Protein AF-A0AAQ3PR97-F1 (afdb_monomer)

Sequence (255 aa):
EHSSHSQGQEGAEEENSPEHPSSSPKDTSSRTDEVHSTETFDAASLLNFDPSTIDESLVTESPPTSPTTDVTLNLEEIAKRLEAPIEKLVVACDGIRTALELIADTLPSGLKQVLRPTTYLGFLRDDVLAATSRIASRNNHLALKEEITKECAAANQFKADLDNDSEEARLRTSRQALDAKRMKITEEIKRLEEELSRVGAAILANDAGVQMLPDNKQKLSTSLKTSIARIRELNTGPFVGSDEPDWQIIDSADE

Solvent-accessible surface area (backbone atoms only — not comparable to full-atom values): 15814 Å² total; per-residue (Å²): 135,82,88,82,87,87,85,87,80,90,86,88,80,84,88,85,85,83,86,86,81,90,78,84,79,89,76,90,78,94,71,80,88,68,79,78,68,82,74,75,82,60,68,72,78,74,53,93,64,66,80,86,68,66,72,87,84,78,81,88,71,79,85,85,74,77,80,53,72,66,53,54,53,43,51,53,51,43,52,61,51,66,72,43,59,67,77,56,31,28,71,49,22,65,63,47,33,54,47,48,62,77,40,48,90,80,50,56,72,69,59,49,61,72,52,48,64,58,63,53,34,55,80,47,30,68,61,48,54,52,48,53,50,53,50,55,52,50,54,53,50,50,54,49,51,51,50,51,52,52,51,52,52,51,51,52,50,54,48,54,59,68,71,52,54,63,65,58,53,52,51,51,52,52,48,52,54,50,52,53,51,50,52,54,52,53,53,51,49,53,54,49,53,53,49,50,52,54,52,53,53,51,49,55,54,48,52,53,52,58,67,48,42,63,61,52,50,51,53,51,51,51,53,49,52,52,51,52,51,51,53,49,52,65,70,68,48,84,82,85,68,75,61,62,67,58,50,51,52,53,59,64,70,76,112

Foldseek 3Di:
DDDDDDDDDDDDDDDDDDDDDDDDDDDDDDDDPPPPPPPPPPVVVVPPDDPVPPPPPPPDDDDDDPDDPLLVVLVVVLVVLVPDDLLSLLVCLVVNLVSCVVCVVVDDPVVCVVCVVSNVSVVCNVVVVVVVVVVVVVVVVVVVVVVVVVVVVVVVVVVVVVVPCVVVVVVVVVVVVVVVVVVVVVVVVVVVVVVVVVVVVVVVVVVVVVVCVVVVVVVVVVVVVVVVVVVVVVVPPDPPDDCVVVVVVVVVVVD

Secondary structure (DSSP, 8-state):
------------------------------------------GGGG----GGG-------S----PPPHHHHHHHHHHHHHHTS-HHHHHHSHHHHHHHHHHHGGGS-HHHHHHHGGGGGGGGGHHHHHHHHHHHHHHHHHHHHHHHHHHHHHHHHHHHHHHS-THHHHHHHHHHHHHHHHHHHHHHHHHHHHHHHHHHHHHHHHHHHHHHHHHHHHHHHHHHHHHHHHHHHHHHHS-----SHHHHHHHHTT--

Radius of gyration: 66.6 Å; Cα contacts (8 Å, |Δi|>4): 41; chains: 1; bounding box: 114×69×198 Å

Structure (mmCIF, N/CA/C/O backbone):
data_AF-A0AAQ3PR97-F1
#
_entry.id   AF-A0AAQ3PR97-F1
#
loop_
_atom_site.group_PDB
_atom_site.id
_atom_site.type_symbol
_atom_site.label_atom_id
_atom_site.label_alt_id
_atom_site.label_comp_id
_atom_site.label_asym_id
_atom_site.label_entity_id
_atom_site.label_seq_id
_atom_site.pdbx_PDB_ins_code
_atom_site.Cartn_x
_atom_site.Cartn_y
_atom_site.Cartn_z
_atom_site.occupancy
_atom_site.B_iso_or_equiv
_atom_site.auth_seq_id
_atom_site.auth_comp_id
_atom_site.auth_asym_id
_atom_site.auth_atom_id
_atom_site.pdbx_PDB_model_num
ATOM 1 N N . GLU A 1 1 ? 31.191 -32.226 -26.463 1.00 51.19 1 GLU A N 1
ATOM 2 C CA . GLU A 1 1 ? 30.583 -33.462 -25.938 1.00 51.19 1 GLU A CA 1
ATOM 3 C C . GLU A 1 1 ? 29.078 -33.275 -25.862 1.00 51.19 1 GLU A C 1
ATOM 5 O O . GLU A 1 1 ? 28.612 -32.204 -25.490 1.00 51.19 1 GLU A O 1
ATOM 10 N N . HIS A 1 2 ? 28.358 -34.267 -26.373 1.00 41.41 2 HIS A N 1
ATOM 11 C CA . HIS A 1 2 ? 26.915 -34.286 -26.588 1.00 41.41 2 HIS A CA 1
ATOM 12 C C . HIS A 1 2 ? 26.146 -34.419 -25.260 1.00 41.41 2 HIS A C 1
ATOM 14 O O . HIS A 1 2 ? 26.592 -35.107 -24.354 1.00 41.41 2 HIS A O 1
ATOM 20 N N . SER A 1 3 ? 25.047 -33.672 -25.112 1.00 49.91 3 SER A N 1
ATOM 21 C CA . SER A 1 3 ? 23.661 -34.180 -25.116 1.00 49.91 3 SER A CA 1
ATOM 22 C C . SER A 1 3 ? 23.292 -35.136 -23.977 1.00 49.91 3 SER A C 1
ATOM 24 O O . SER A 1 3 ? 23.781 -36.258 -23.936 1.00 49.91 3 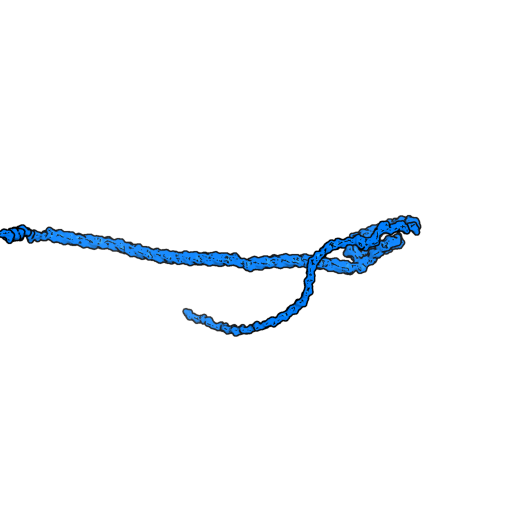SER A O 1
ATOM 26 N N . SER A 1 4 ? 22.318 -34.739 -23.152 1.00 58.12 4 SER A N 1
ATOM 27 C CA . SER A 1 4 ? 21.201 -35.590 -22.690 1.00 58.12 4 SER A CA 1
ATOM 28 C C . SER A 1 4 ? 20.133 -34.675 -22.076 1.00 58.12 4 SER A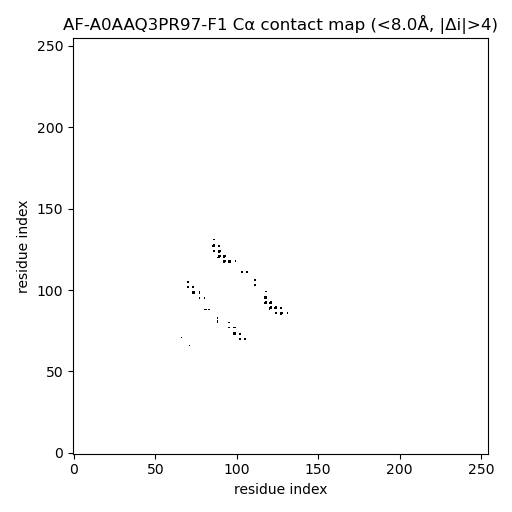 C 1
ATOM 30 O O . SER A 1 4 ? 20.407 -33.966 -21.117 1.00 58.12 4 SER A O 1
ATOM 32 N N . HIS A 1 5 ? 19.060 -34.374 -22.806 1.00 49.34 5 HIS A N 1
ATOM 33 C CA . HIS A 1 5 ? 17.798 -35.124 -22.909 1.00 49.34 5 HIS A CA 1
ATOM 34 C C . HIS A 1 5 ? 16.900 -35.001 -21.670 1.00 49.34 5 HIS A C 1
ATOM 36 O O . HIS A 1 5 ? 17.105 -35.634 -20.641 1.00 49.34 5 HIS A O 1
ATOM 42 N N . SER A 1 6 ? 15.890 -34.152 -21.856 1.00 53.16 6 SER A N 1
ATOM 43 C CA . SER A 1 6 ? 14.630 -34.067 -21.129 1.00 53.16 6 SER A CA 1
ATOM 44 C C . SER A 1 6 ? 13.677 -35.143 -21.656 1.00 53.16 6 SER A C 1
ATOM 46 O O . SER A 1 6 ? 13.632 -35.323 -22.873 1.00 53.16 6 SER A O 1
ATOM 48 N N . GLN A 1 7 ? 12.908 -35.808 -20.785 1.00 48.91 7 GLN A N 1
ATOM 49 C CA . GLN A 1 7 ? 11.601 -36.382 -21.134 1.00 48.91 7 GLN A CA 1
ATOM 50 C C . GLN A 1 7 ? 10.823 -36.908 -19.913 1.00 48.91 7 GLN A C 1
ATOM 52 O O . GLN A 1 7 ? 11.393 -37.575 -19.054 1.00 48.91 7 GLN A O 1
ATOM 57 N N . GLY A 1 8 ? 9.502 -36.679 -19.943 1.00 37.88 8 GLY A N 1
ATOM 58 C CA . GLY A 1 8 ? 8.460 -37.373 -19.167 1.00 37.88 8 GLY A CA 1
ATOM 59 C C . GLY A 1 8 ? 7.921 -36.554 -17.984 1.00 37.88 8 GLY A C 1
ATOM 60 O O . GLY A 1 8 ? 8.707 -36.104 -17.166 1.00 37.88 8 GLY A O 1
ATOM 61 N N . GLN A 1 9 ? 6.619 -36.325 -17.797 1.00 42.91 9 GLN A N 1
ATOM 62 C CA . GLN A 1 9 ? 5.447 -36.971 -18.392 1.00 42.91 9 GLN A CA 1
ATOM 63 C C . GLN A 1 9 ? 4.177 -36.133 -18.138 1.00 42.91 9 GLN A C 1
ATOM 65 O O . GLN A 1 9 ? 4.053 -35.491 -17.097 1.00 42.91 9 GLN A O 1
ATOM 70 N N . GLU A 1 10 ? 3.254 -36.183 -19.101 1.00 46.12 10 GLU A N 1
ATOM 71 C CA . GLU A 1 10 ? 1.839 -35.804 -19.002 1.00 46.12 10 GLU A CA 1
ATOM 72 C C . GLU A 1 10 ? 1.076 -36.639 -17.962 1.00 46.12 10 GLU A C 1
ATOM 74 O O . GLU A 1 10 ? 1.423 -37.793 -17.703 1.00 46.12 10 GLU A O 1
ATOM 79 N N . GLY A 1 11 ? -0.034 -36.086 -17.468 1.00 37.53 11 GLY A N 1
ATOM 80 C CA . GLY A 1 11 ? -1.084 -36.828 -16.773 1.00 37.53 11 GLY A CA 1
ATOM 81 C C . GLY A 1 11 ? -2.221 -35.899 -16.359 1.00 37.53 11 GLY A C 1
ATOM 82 O O . GLY A 1 11 ? -2.096 -35.180 -15.374 1.00 37.53 11 GLY A O 1
ATOM 83 N N . ALA A 1 12 ? -3.287 -35.888 -17.157 1.00 46.66 12 ALA A N 1
ATOM 84 C CA . ALA A 1 12 ? -4.536 -35.169 -16.941 1.00 46.66 12 ALA A CA 1
ATOM 85 C C . ALA A 1 12 ? -5.578 -36.082 -16.275 1.00 46.66 12 ALA A C 1
ATOM 87 O O . ALA A 1 12 ? -5.730 -37.207 -16.734 1.00 46.66 12 ALA A O 1
ATOM 88 N N . GLU A 1 13 ? -6.312 -35.565 -15.286 1.00 44.91 13 GLU A N 1
ATOM 89 C CA . GLU A 1 13 ? -7.622 -36.027 -14.771 1.00 44.91 13 GLU A CA 1
ATOM 90 C C . GLU A 1 13 ? -8.266 -34.745 -14.183 1.00 44.91 13 GLU A C 1
ATOM 92 O O . GLU A 1 13 ? -7.633 -34.071 -13.373 1.00 44.91 13 GLU A O 1
ATOM 97 N N . GLU A 1 14 ? -9.305 -34.110 -14.735 1.00 44.03 14 GLU A N 1
ATOM 98 C CA . GLU A 1 14 ? -10.705 -34.500 -15.000 1.00 44.03 14 GLU A CA 1
ATOM 99 C C . GLU A 1 14 ? -11.548 -34.747 -13.727 1.00 44.03 14 GLU A C 1
ATOM 101 O O . GLU A 1 14 ? -11.104 -35.414 -12.802 1.00 44.03 14 GLU A O 1
ATOM 106 N N . GLU A 1 15 ? -12.773 -34.190 -13.740 1.00 37.53 15 GLU A N 1
ATOM 107 C CA . GLU A 1 15 ? -13.860 -34.245 -12.735 1.00 37.53 15 GLU A CA 1
ATOM 108 C C . GLU A 1 15 ? -13.693 -33.353 -11.475 1.00 37.53 15 GLU A C 1
ATOM 110 O O . GLU A 1 15 ? -12.632 -33.255 -10.884 1.00 37.53 15 GLU A O 1
ATOM 115 N N . ASN A 1 16 ? -14.689 -32.631 -10.945 1.00 36.84 16 ASN A N 1
ATOM 116 C CA . ASN A 1 16 ? -16.139 -32.704 -11.096 1.00 36.84 16 ASN A CA 1
ATOM 117 C C . ASN A 1 16 ? -16.778 -31.384 -10.594 1.00 36.84 16 ASN A C 1
ATOM 119 O O . ASN A 1 16 ? -16.426 -30.887 -9.525 1.00 36.84 16 ASN A O 1
ATOM 123 N N . SER A 1 17 ? -17.749 -30.846 -11.331 1.00 45.03 17 SER A N 1
ATOM 124 C CA . SER A 1 17 ? -18.814 -29.969 -10.816 1.00 45.03 17 SER A CA 1
ATOM 125 C C . SER A 1 17 ? -20.105 -30.769 -10.936 1.00 45.03 17 SER A C 1
ATOM 127 O O . SER A 1 17 ? -20.340 -31.320 -12.011 1.00 45.03 17 SER A O 1
ATOM 129 N N . PRO A 1 18 ? -20.962 -30.801 -9.903 1.00 52.69 18 PRO A N 1
ATOM 130 C CA . PRO A 1 18 ? -22.317 -30.312 -10.168 1.00 52.69 18 PRO A CA 1
ATOM 131 C C . PRO A 1 18 ? -23.035 -29.634 -8.980 1.00 52.69 18 PRO A C 1
ATOM 133 O O . PRO A 1 18 ? -22.933 -30.042 -7.830 1.00 52.69 18 PRO A O 1
ATOM 136 N N . GLU A 1 19 ? -23.829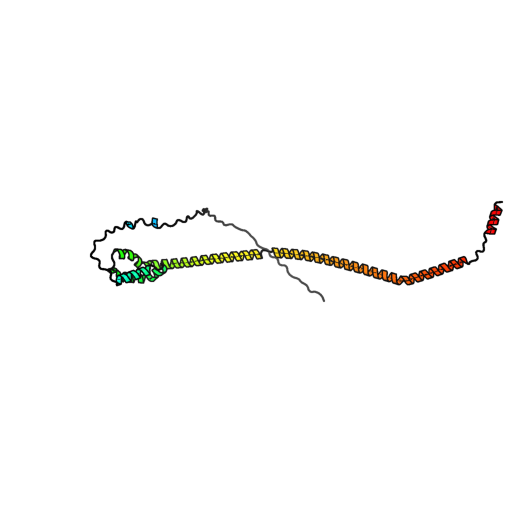 -28.630 -9.361 1.00 38.44 19 GLU A N 1
ATOM 137 C CA . GLU A 1 19 ? -25.220 -28.352 -8.955 1.00 38.44 19 GLU A CA 1
ATOM 138 C C . GLU A 1 19 ? -25.609 -27.972 -7.504 1.00 38.44 19 GLU A C 1
ATOM 140 O O . GLU A 1 19 ? -25.326 -28.627 -6.507 1.00 38.44 19 GLU A O 1
ATOM 145 N N . HIS A 1 20 ? -26.385 -26.880 -7.447 1.00 46.22 20 HIS A N 1
ATOM 146 C CA . HIS A 1 20 ? -27.109 -26.307 -6.306 1.00 46.22 20 HIS A CA 1
ATOM 147 C C . HIS A 1 20 ? -28.243 -27.218 -5.777 1.00 46.22 20 HIS A C 1
ATOM 149 O O . HIS A 1 20 ? -28.778 -28.034 -6.526 1.00 46.22 20 HIS A O 1
ATOM 155 N N . PRO A 1 21 ? -28.741 -26.981 -4.542 1.00 44.41 21 PRO A N 1
ATOM 156 C CA . PRO A 1 21 ? -29.976 -26.192 -4.463 1.00 44.41 21 PRO A CA 1
ATOM 157 C C . PRO A 1 21 ? -30.070 -25.209 -3.278 1.00 44.41 21 PRO A C 1
ATOM 159 O O . PRO A 1 21 ? -29.642 -25.458 -2.156 1.00 44.41 21 PRO A O 1
ATOM 162 N N . SER A 1 22 ? -30.714 -24.084 -3.591 1.00 43.09 22 SER A N 1
ATOM 163 C CA . SER A 1 22 ? -31.681 -23.324 -2.788 1.00 43.09 22 SER A CA 1
ATOM 164 C C . SER A 1 22 ? -32.068 -23.872 -1.402 1.00 43.09 22 SER A C 1
ATOM 166 O O . SER A 1 22 ? -32.630 -24.959 -1.294 1.00 43.09 22 SER A O 1
ATOM 168 N N . SER A 1 23 ? -31.959 -23.020 -0.377 1.00 37.53 23 SER A N 1
ATOM 169 C CA . SER A 1 23 ? -32.991 -22.915 0.663 1.00 37.53 23 SER A CA 1
ATOM 170 C C . SER A 1 23 ? -33.013 -21.503 1.250 1.00 37.53 23 SER A C 1
ATOM 172 O O . SER A 1 23 ? -32.145 -21.115 2.027 1.00 37.53 23 SER A O 1
ATOM 174 N N . SER A 1 24 ? -34.045 -20.736 0.895 1.00 45.97 24 SER A N 1
ATOM 175 C CA . SER A 1 24 ? -34.565 -19.661 1.748 1.00 45.97 24 SER A CA 1
ATOM 176 C C . SER A 1 24 ? -35.166 -20.252 3.034 1.00 45.97 24 SER A C 1
ATOM 178 O O . SER A 1 24 ? -35.534 -21.428 3.059 1.00 45.97 24 SER A O 1
ATOM 180 N N . PRO A 1 25 ? -35.278 -19.445 4.095 1.00 46.34 25 PRO A N 1
ATOM 181 C CA . PRO A 1 25 ? -36.592 -18.917 4.492 1.00 46.34 25 PRO A CA 1
ATOM 182 C C . PRO A 1 25 ? -36.509 -17.381 4.603 1.00 46.34 25 PRO A C 1
ATOM 184 O O . PRO A 1 25 ? -35.574 -16.845 5.184 1.00 46.34 25 PRO A O 1
ATOM 187 N N . LYS A 1 26 ? -37.333 -16.594 3.897 1.00 42.66 26 LYS A N 1
ATOM 188 C CA . LYS A 1 26 ? -38.648 -16.110 4.366 1.00 42.66 26 LYS A CA 1
ATOM 189 C C . LYS A 1 26 ? -38.796 -16.164 5.890 1.00 42.66 26 LYS A C 1
ATOM 191 O O . LYS A 1 26 ? -39.124 -17.209 6.424 1.00 42.66 26 LYS A O 1
ATOM 196 N N . ASP A 1 27 ? -38.617 -15.023 6.549 1.00 34.31 27 ASP A N 1
ATOM 197 C CA . ASP A 1 27 ? -39.797 -14.338 7.061 1.00 34.31 27 ASP A CA 1
ATOM 198 C C . ASP A 1 27 ? -39.594 -12.830 7.225 1.00 34.31 27 ASP A C 1
ATOM 200 O O . ASP A 1 27 ? -38.574 -12.311 7.669 1.00 34.31 27 ASP A O 1
ATOM 204 N N . THR A 1 28 ? -40.638 -12.159 6.763 1.00 40.91 28 THR A N 1
ATOM 205 C CA . THR A 1 28 ? -41.086 -10.803 7.037 1.00 40.91 28 THR A CA 1
ATOM 206 C C . THR A 1 28 ? -40.733 -10.278 8.425 1.00 40.91 28 THR A C 1
ATOM 208 O O . THR A 1 28 ? -41.126 -10.876 9.420 1.00 40.91 28 THR A O 1
ATOM 211 N N . SER A 1 29 ? -40.191 -9.064 8.492 1.00 37.38 29 SER A N 1
ATOM 212 C CA . SER A 1 29 ? -40.812 -8.027 9.322 1.00 37.38 29 SER A CA 1
ATOM 213 C C . SER A 1 29 ? -40.273 -6.654 8.943 1.00 37.38 29 SER A C 1
ATOM 215 O O . SER A 1 29 ? -39.151 -6.278 9.273 1.00 37.38 29 SER A O 1
ATOM 217 N N . SER A 1 30 ? -41.096 -5.900 8.223 1.00 43.00 30 SER A N 1
ATOM 218 C CA . SER A 1 30 ? -41.030 -4.448 8.217 1.00 43.00 30 SER A CA 1
ATOM 219 C C . SER A 1 30 ? -41.241 -3.971 9.651 1.00 43.00 30 SER A C 1
ATOM 221 O O . SER A 1 30 ? -42.316 -4.184 10.210 1.00 43.00 30 SER A O 1
ATOM 223 N N . ARG A 1 31 ? -40.262 -3.295 10.246 1.00 36.44 31 ARG A N 1
ATOM 224 C CA . ARG A 1 31 ? -40.562 -2.384 11.344 1.00 36.44 31 ARG A CA 1
ATOM 225 C C . ARG A 1 31 ? -39.671 -1.165 11.230 1.00 36.44 31 ARG A C 1
ATOM 227 O O . ARG A 1 31 ? -38.458 -1.237 11.349 1.00 36.44 31 ARG A O 1
ATOM 234 N N . THR A 1 32 ? -40.349 -0.083 10.888 1.00 36.69 32 THR A N 1
ATOM 235 C CA . THR A 1 32 ? -39.975 1.302 11.113 1.00 36.69 32 THR A CA 1
ATOM 236 C C . THR A 1 32 ? -39.158 1.452 12.391 1.00 36.69 32 THR A C 1
ATOM 238 O O . THR A 1 32 ? -39.637 1.082 13.465 1.00 36.69 32 THR A O 1
ATOM 241 N N . ASP A 1 33 ? -37.966 2.033 12.272 1.00 34.41 33 ASP A N 1
ATOM 242 C CA . ASP A 1 33 ? -37.297 2.704 13.382 1.00 34.41 33 ASP A CA 1
ATOM 243 C C . ASP A 1 33 ? -38.168 3.906 13.774 1.00 34.41 33 ASP A C 1
ATOM 245 O O . ASP A 1 33 ? -37.994 5.036 13.317 1.00 34.41 33 ASP A O 1
ATOM 249 N N . GLU A 1 34 ? -39.202 3.619 14.566 1.00 41.03 34 GLU A N 1
ATOM 250 C CA . GLU A 1 34 ? -39.870 4.609 15.386 1.00 41.03 34 GLU A CA 1
ATOM 251 C C . GLU A 1 34 ? -38.850 5.096 16.407 1.00 41.03 34 GLU A C 1
ATOM 253 O O . GLU A 1 34 ? -38.354 4.347 17.247 1.00 41.03 34 GLU A O 1
ATOM 258 N N . VAL A 1 35 ? -38.543 6.380 16.271 1.00 46.19 35 VAL A N 1
ATOM 259 C CA . VAL A 1 35 ? -38.070 7.295 17.301 1.00 46.19 35 VAL A CA 1
ATOM 260 C C . VAL A 1 35 ? -38.438 6.769 18.691 1.00 46.19 35 VAL A C 1
ATOM 262 O O . VAL A 1 35 ? -39.567 6.935 19.149 1.00 46.19 35 VAL A O 1
ATOM 265 N N . HIS A 1 36 ? -37.479 6.159 19.391 1.00 38.28 36 HIS A N 1
ATOM 266 C CA . HIS A 1 36 ? -37.582 6.062 20.837 1.00 38.28 36 HIS A CA 1
ATOM 267 C C . HIS A 1 36 ? -37.352 7.464 21.380 1.00 38.28 36 HIS A C 1
ATOM 269 O O . HIS A 1 36 ? -36.232 7.886 21.667 1.00 38.28 36 HIS A O 1
ATOM 275 N N . SER A 1 37 ? -38.466 8.193 21.443 1.00 43.44 37 SER A N 1
ATOM 276 C CA . SER A 1 37 ? -38.691 9.301 22.346 1.00 43.44 37 SER A CA 1
ATOM 277 C C . SER A 1 37 ? -37.978 8.992 23.650 1.00 43.44 37 SER A C 1
ATOM 279 O O . SER A 1 37 ? -38.233 7.972 24.290 1.00 43.44 37 SER A O 1
ATOM 281 N N . THR A 1 38 ? -37.055 9.868 24.023 1.00 45.31 38 THR A N 1
ATOM 282 C CA . THR A 1 38 ? -36.540 9.951 25.379 1.00 45.31 38 THR A CA 1
ATOM 283 C C . THR A 1 38 ? -37.715 10.328 26.275 1.00 45.31 38 THR A C 1
ATOM 285 O O . THR A 1 38 ? -37.932 11.505 26.559 1.00 45.31 38 THR A O 1
ATOM 288 N N . GLU A 1 39 ? -38.517 9.339 26.666 1.00 46.84 39 GLU A N 1
ATOM 289 C CA . GLU A 1 39 ? -39.394 9.456 27.820 1.00 46.84 39 GLU A CA 1
ATOM 290 C C . GLU A 1 39 ? -38.471 9.628 29.020 1.00 46.84 39 GLU A C 1
ATOM 292 O O . GLU A 1 39 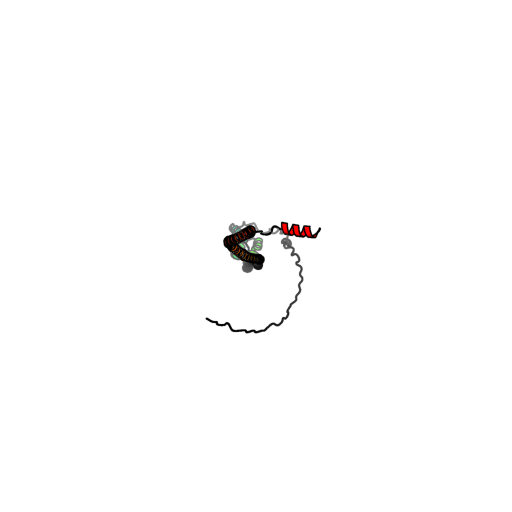? -37.915 8.684 29.581 1.00 46.84 39 GLU A O 1
ATOM 297 N N . THR A 1 40 ? -38.237 10.892 29.357 1.00 48.38 40 THR A N 1
ATOM 298 C CA . THR A 1 40 ? -37.803 11.305 30.680 1.00 48.38 40 THR A CA 1
ATOM 299 C C . THR A 1 40 ? -38.751 10.655 31.672 1.00 48.38 40 THR A C 1
ATOM 301 O O . THR A 1 40 ? -39.909 11.052 31.784 1.00 48.38 40 THR A O 1
ATOM 304 N N . PHE A 1 41 ? -38.264 9.609 32.333 1.00 48.12 41 PHE A N 1
ATOM 305 C CA . PHE A 1 41 ? -38.954 8.935 33.416 1.00 48.12 41 PHE A CA 1
ATOM 306 C C . PHE A 1 41 ? -39.167 9.949 34.544 1.00 48.12 41 PHE A C 1
ATOM 308 O O . PHE A 1 41 ? -38.258 10.233 35.325 1.00 48.12 41 PHE A O 1
ATOM 315 N N . ASP A 1 42 ? -40.354 10.549 34.574 1.00 52.38 42 ASP A N 1
ATOM 316 C CA . ASP A 1 42 ? -40.753 11.495 35.603 1.00 52.38 42 ASP A CA 1
ATOM 317 C C . ASP A 1 42 ? -41.256 10.722 36.823 1.00 52.38 42 ASP A C 1
ATOM 319 O O . ASP A 1 42 ? -42.428 10.343 36.927 1.00 52.38 42 ASP A O 1
ATOM 323 N N . ALA A 1 43 ? -40.336 10.465 37.752 1.00 51.84 43 ALA A N 1
ATOM 324 C CA . ALA A 1 43 ? -40.619 9.791 39.012 1.00 51.84 43 ALA A CA 1
ATOM 325 C C . ALA A 1 43 ? -41.679 10.523 39.864 1.00 51.84 43 ALA A C 1
ATOM 327 O O . ALA A 1 43 ? -42.280 9.894 40.736 1.00 51.84 43 ALA A O 1
ATOM 328 N N . ALA A 1 44 ? -41.962 11.808 39.598 1.00 56.88 44 ALA A N 1
ATOM 329 C CA . ALA A 1 44 ? -43.017 12.550 40.286 1.00 56.88 44 ALA A CA 1
ATOM 330 C C . ALA A 1 44 ? -44.428 12.035 39.944 1.00 56.88 44 ALA A C 1
ATOM 332 O O . ALA A 1 44 ? -45.340 12.172 40.754 1.00 56.88 44 ALA A O 1
ATOM 333 N N . SER A 1 45 ? -44.606 11.374 38.793 1.00 56.62 45 SER A N 1
ATOM 334 C CA . SER A 1 45 ? -45.892 10.786 38.385 1.00 56.62 45 SER A CA 1
ATOM 335 C C . SER A 1 45 ? -46.221 9.447 39.069 1.00 56.62 45 SER A C 1
ATOM 337 O O . SER A 1 45 ? -47.368 9.003 39.033 1.00 56.62 45 SER A O 1
ATOM 339 N N . LEU A 1 46 ? -45.239 8.809 39.723 1.00 50.00 46 LEU A N 1
ATOM 340 C CA . LEU A 1 46 ? -45.411 7.536 40.440 1.00 50.00 46 LEU A CA 1
ATOM 341 C C . LEU A 1 46 ? -45.726 7.710 41.931 1.00 50.00 46 LEU A C 1
ATOM 343 O O . LEU A 1 46 ? -46.129 6.751 42.592 1.00 50.00 46 LEU A O 1
ATOM 347 N N . LEU A 1 47 ? -45.568 8.918 42.470 1.00 52.97 47 LEU A N 1
ATOM 348 C CA . LEU A 1 47 ? -45.877 9.229 43.861 1.00 52.97 47 LEU A CA 1
ATOM 349 C C . LEU A 1 47 ? -47.242 9.922 43.935 1.00 52.97 47 LEU A C 1
ATOM 351 O O . LEU A 1 47 ? -47.345 11.141 43.922 1.00 52.97 47 LEU A O 1
ATOM 355 N N . ASN A 1 48 ? -48.308 9.126 44.057 1.00 58.03 48 ASN A N 1
ATOM 356 C CA . ASN A 1 48 ? -49.685 9.602 44.274 1.00 58.03 48 ASN A CA 1
ATOM 357 C C . ASN A 1 48 ? -49.933 10.123 45.711 1.00 58.03 48 ASN A C 1
ATOM 359 O O . ASN A 1 48 ? -51.055 10.085 46.212 1.00 58.03 48 ASN A O 1
ATOM 363 N N . PHE A 1 49 ? -48.884 10.551 46.410 1.00 53.03 49 PHE A N 1
ATOM 364 C CA . PHE A 1 49 ? -48.957 11.062 47.774 1.00 53.03 49 PHE A CA 1
ATOM 365 C C . PHE A 1 49 ? -48.251 12.411 47.842 1.00 53.03 49 PHE A C 1
ATOM 367 O O . PHE A 1 49 ? -47.062 12.510 47.550 1.00 53.03 49 PHE A O 1
ATOM 374 N N . ASP A 1 50 ? -48.997 13.435 48.248 1.00 52.81 50 ASP A N 1
ATOM 375 C CA . ASP A 1 50 ? -48.453 14.743 48.596 1.00 52.81 50 ASP A CA 1
ATOM 376 C C . ASP A 1 50 ? -47.829 14.651 50.003 1.00 52.81 50 ASP A C 1
ATOM 378 O O . ASP A 1 50 ? -48.566 14.446 50.974 1.00 52.81 50 ASP A O 1
ATOM 382 N N . PRO A 1 51 ? -46.499 14.783 50.166 1.00 53.12 51 PRO A N 1
ATOM 383 C CA . PRO A 1 51 ? -45.850 14.701 51.477 1.00 53.12 51 PRO A CA 1
ATOM 384 C C . PRO A 1 51 ? -46.300 15.809 52.443 1.00 53.12 51 PRO A C 1
ATOM 386 O O . PRO A 1 51 ? -46.096 15.684 53.646 1.00 53.12 51 PRO A O 1
ATOM 389 N N . SER A 1 52 ? -46.966 16.852 51.941 1.00 56.88 52 SER A N 1
ATOM 390 C CA . SER A 1 52 ? -47.572 17.929 52.734 1.00 56.88 52 SER A CA 1
ATOM 391 C C . SER A 1 52 ? -48.879 17.510 53.425 1.00 56.88 52 SER A C 1
ATOM 393 O O . SER A 1 52 ? -49.393 18.245 54.262 1.00 56.88 52 SER A O 1
ATOM 395 N N . THR A 1 53 ? -49.427 16.337 53.080 1.00 52.91 53 THR A N 1
ATOM 396 C CA . THR A 1 53 ? -50.656 15.768 53.672 1.00 52.91 53 THR A CA 1
ATOM 397 C C . THR A 1 53 ? -50.396 14.792 54.817 1.00 52.91 53 THR A C 1
ATOM 399 O O . THR A 1 53 ? -51.342 14.215 55.355 1.00 52.91 53 THR A O 1
ATOM 402 N N . ILE A 1 54 ? -49.133 14.611 55.221 1.00 55.50 54 ILE A N 1
ATOM 403 C CA . ILE A 1 54 ? -48.809 13.917 56.468 1.00 55.50 54 ILE A CA 1
ATOM 404 C C . ILE A 1 54 ? -49.254 14.829 57.612 1.00 55.50 54 ILE A C 1
ATOM 406 O O . ILE A 1 54 ? -48.550 15.746 58.022 1.00 55.50 54 ILE A O 1
ATOM 410 N N . ASP A 1 55 ? -50.476 14.579 58.063 1.00 45.31 55 ASP A N 1
ATOM 411 C CA . ASP A 1 55 ? -51.093 15.180 59.231 1.00 45.31 55 ASP A CA 1
ATOM 412 C C . ASP A 1 55 ? -50.156 15.044 60.442 1.00 45.31 55 ASP A C 1
ATOM 414 O O . ASP A 1 55 ? -49.800 13.943 60.866 1.00 45.31 55 ASP A O 1
ATOM 418 N N . GLU A 1 56 ? -49.764 16.182 61.010 1.00 49.22 56 GLU A N 1
ATOM 419 C CA . GLU A 1 56 ? -48.936 16.316 62.216 1.00 49.22 56 GLU A CA 1
ATOM 420 C C . GLU A 1 56 ? -49.728 15.955 63.499 1.00 49.22 56 GLU A C 1
ATOM 422 O O . GLU A 1 56 ? -49.331 16.272 64.619 1.00 49.22 56 GLU A O 1
ATOM 427 N N . SER A 1 57 ? -50.870 15.274 63.354 1.00 48.00 57 SER A N 1
ATOM 428 C CA . SER A 1 57 ? -51.798 14.903 64.424 1.00 48.00 57 SER A CA 1
ATOM 429 C C . SER A 1 57 ? -51.559 13.487 64.966 1.00 48.00 57 SER A C 1
ATOM 431 O O . SER A 1 57 ? -52.462 12.658 65.073 1.00 48.00 57 SER A O 1
ATOM 433 N N . LEU A 1 58 ? -50.320 13.202 65.365 1.00 50.03 58 LEU A N 1
ATOM 434 C CA . LEU A 1 58 ? -50.001 12.078 66.253 1.00 50.03 58 LEU A CA 1
ATOM 435 C C . LEU A 1 58 ? -49.098 12.556 67.392 1.00 50.03 58 LEU A C 1
ATOM 437 O O . LEU A 1 58 ? -47.989 12.069 67.585 1.00 50.03 58 LEU A O 1
ATOM 441 N N . VAL A 1 59 ? -49.595 13.513 68.180 1.00 48.59 59 VAL A N 1
ATOM 442 C CA . VAL A 1 59 ? -49.030 13.837 69.497 1.00 48.59 59 VAL A CA 1
ATOM 443 C C . VAL A 1 59 ? -50.098 13.605 70.560 1.00 48.59 59 VAL A C 1
ATOM 445 O O . VAL A 1 59 ? -50.769 14.518 71.027 1.00 48.59 59 VAL A O 1
ATOM 448 N N . THR A 1 60 ? -50.253 12.343 70.948 1.00 48.50 60 THR A N 1
ATOM 449 C CA . THR A 1 60 ? -50.718 11.972 72.292 1.00 48.50 60 THR A CA 1
ATOM 450 C C . THR A 1 60 ? -49.870 10.815 72.809 1.00 48.50 60 THR A C 1
ATOM 452 O O . THR A 1 60 ? -50.361 9.723 73.051 1.00 48.50 60 THR A O 1
ATOM 455 N N . GLU A 1 61 ? -48.577 11.061 73.010 1.00 47.16 61 GLU A N 1
ATOM 456 C CA . GLU A 1 61 ? -47.751 10.234 73.891 1.00 47.16 61 GLU A CA 1
ATOM 457 C C . GLU A 1 61 ? -46.866 11.135 74.766 1.00 47.16 61 GLU A C 1
ATOM 459 O O . GLU A 1 61 ? -46.317 12.122 74.289 1.00 47.16 61 GLU A O 1
ATOM 464 N N . SER A 1 62 ? -46.856 10.796 76.063 1.00 44.53 62 SER A N 1
ATOM 465 C CA . SER A 1 62 ? -45.899 11.032 77.166 1.00 44.53 62 SER A CA 1
ATOM 466 C C . SER A 1 62 ? -44.693 11.986 76.976 1.00 44.53 62 SER A C 1
ATOM 468 O O . SER A 1 62 ? -44.131 12.077 75.891 1.00 44.53 62 SER A O 1
ATOM 470 N N . PRO A 1 63 ? -44.193 12.642 78.050 1.00 40.88 63 PRO A N 1
ATOM 471 C CA . PRO A 1 63 ? -43.158 13.673 77.945 1.00 40.88 63 PRO A CA 1
ATOM 472 C C . PRO A 1 63 ? -41.854 13.149 77.307 1.00 40.88 63 PRO A C 1
ATOM 474 O O . PRO A 1 63 ? -41.475 11.996 77.538 1.00 40.88 63 PRO A O 1
ATOM 477 N N . PRO A 1 64 ? -41.137 13.994 76.538 1.00 46.91 64 PRO A N 1
ATOM 478 C CA . PRO A 1 64 ? -39.980 13.576 75.760 1.00 46.91 64 PRO A CA 1
ATOM 479 C C . PRO A 1 64 ? -38.813 13.251 76.690 1.00 46.91 64 PRO A C 1
ATOM 481 O O . PRO A 1 64 ? -38.295 14.111 77.402 1.00 46.91 64 PRO A O 1
ATOM 484 N N . THR A 1 65 ? -38.373 11.998 76.660 1.00 52.19 65 THR A N 1
ATOM 485 C CA . THR A 1 65 ? -37.047 11.643 77.163 1.00 52.19 65 THR A CA 1
ATOM 486 C C . THR A 1 65 ? -36.067 11.979 76.047 1.00 52.19 65 THR A C 1
ATOM 488 O O . THR A 1 65 ? -36.155 11.403 74.964 1.00 52.19 65 THR A O 1
ATOM 491 N N . SER A 1 66 ? -35.181 12.950 76.268 1.00 55.72 66 SER A N 1
ATOM 492 C CA . SER A 1 66 ? -34.108 13.283 75.329 1.00 55.72 66 SER A CA 1
ATOM 493 C C . SER A 1 66 ? -33.359 12.005 74.922 1.00 55.72 66 SER A C 1
ATOM 495 O O . SER A 1 66 ? -33.033 11.212 75.813 1.00 55.72 66 SER A O 1
ATOM 497 N N . PRO A 1 67 ? -33.079 11.777 73.623 1.00 60.81 67 PRO A N 1
ATOM 498 C CA . PRO A 1 67 ? -32.318 10.607 73.205 1.00 60.81 67 PRO A CA 1
ATOM 499 C C . PRO A 1 67 ? -30.961 10.618 73.912 1.00 60.81 67 PRO A C 1
ATOM 501 O O . PRO A 1 67 ? -30.307 11.658 74.027 1.00 60.81 67 PRO A O 1
ATOM 504 N N . THR A 1 68 ? -30.557 9.466 74.437 1.00 70.19 68 THR A N 1
ATOM 505 C CA . THR A 1 68 ? -29.239 9.310 75.048 1.00 70.19 68 THR A CA 1
ATOM 506 C C . THR A 1 68 ? -28.166 9.493 73.972 1.00 70.19 68 THR A C 1
ATOM 508 O O . THR A 1 68 ? -28.376 9.119 72.821 1.00 70.19 68 THR A O 1
ATOM 511 N N . THR A 1 69 ? -27.002 10.050 74.332 1.00 78.06 69 THR A N 1
ATOM 512 C CA . THR A 1 69 ? -25.874 10.298 73.407 1.00 78.06 69 THR A CA 1
ATOM 513 C C . THR A 1 69 ? -25.514 9.074 72.555 1.00 78.06 69 THR A C 1
ATOM 515 O O . THR A 1 69 ? -25.106 9.211 71.407 1.00 78.06 69 THR A O 1
ATOM 518 N N . ASP A 1 70 ? -25.708 7.878 73.109 1.00 80.44 70 ASP A N 1
ATOM 519 C CA . ASP A 1 70 ? -25.447 6.596 72.458 1.00 80.44 70 ASP A CA 1
ATOM 520 C C . ASP A 1 70 ? -26.405 6.314 71.281 1.00 80.44 70 ASP A C 1
ATOM 522 O O . ASP A 1 70 ? -25.975 5.892 70.209 1.00 80.44 70 ASP A O 1
ATOM 526 N N . VAL A 1 71 ? -27.698 6.644 71.415 1.00 84.81 71 VAL A N 1
ATOM 527 C CA . VAL A 1 71 ? -28.682 6.502 70.324 1.00 84.81 71 VAL A CA 1
ATOM 528 C C . VAL A 1 71 ? -28.346 7.441 69.167 1.00 84.81 71 VAL A C 1
ATOM 530 O O . VAL A 1 71 ? -28.422 7.049 68.003 1.00 84.81 71 VAL A O 1
ATOM 533 N N . THR A 1 72 ? -27.927 8.669 69.476 1.00 86.69 72 THR A N 1
ATOM 534 C CA . THR A 1 72 ? -27.558 9.674 68.472 1.00 86.69 72 THR A CA 1
ATOM 535 C C . THR A 1 72 ? -26.319 9.258 67.680 1.00 86.69 72 THR A C 1
ATOM 537 O O . THR A 1 72 ? -26.311 9.382 66.458 1.00 86.69 72 THR A O 1
ATOM 540 N N . LEU A 1 73 ? -25.302 8.711 68.357 1.00 88.50 73 LEU A N 1
ATOM 541 C CA . LEU A 1 73 ? -24.080 8.217 67.714 1.00 88.50 73 LEU A CA 1
ATOM 542 C C . LEU A 1 73 ? -24.357 7.027 66.784 1.00 88.50 73 LEU A C 1
ATOM 544 O O . LEU A 1 73 ? -23.870 7.011 65.655 1.00 88.50 73 LEU A O 1
ATOM 548 N N . ASN A 1 74 ? -25.179 6.068 67.220 1.00 88.69 74 ASN A N 1
ATOM 549 C CA . ASN A 1 74 ? -25.554 4.917 66.395 1.00 88.69 74 ASN A CA 1
ATOM 550 C C . ASN A 1 74 ? -26.376 5.334 65.165 1.00 88.69 74 ASN A C 1
ATOM 552 O O . ASN A 1 74 ? -26.128 4.841 64.066 1.00 88.69 74 ASN A O 1
ATOM 556 N N . LEU A 1 75 ? -27.323 6.271 65.309 1.00 90.00 75 LEU A N 1
ATOM 557 C CA . LEU A 1 75 ? -28.087 6.800 64.171 1.00 90.00 75 LEU A CA 1
ATOM 558 C C . LEU A 1 75 ? -27.199 7.542 63.166 1.00 90.00 75 LEU A C 1
ATOM 560 O O . LEU A 1 75 ? -27.377 7.372 61.961 1.00 90.00 75 LEU A O 1
ATOM 564 N N . GLU A 1 76 ? -26.231 8.329 63.639 1.00 90.75 76 GLU A N 1
ATOM 565 C CA . GLU A 1 76 ? -25.265 9.011 62.772 1.00 90.75 76 GLU A CA 1
ATOM 566 C C . GLU A 1 76 ? -24.371 8.006 62.027 1.00 90.75 76 GLU A C 1
ATOM 568 O O . GLU A 1 76 ? -24.086 8.170 60.839 1.00 90.75 76 GLU A O 1
ATOM 573 N N . GLU A 1 77 ? -23.958 6.929 62.696 1.00 89.75 77 GLU A N 1
ATOM 574 C CA . GLU A 1 77 ? -23.201 5.846 62.071 1.00 89.75 77 GLU A CA 1
ATOM 575 C C . GLU A 1 77 ? -24.026 5.103 61.008 1.00 89.75 77 GLU A C 1
ATOM 577 O O . GLU A 1 77 ? -23.535 4.861 59.902 1.00 89.75 77 GLU A O 1
ATOM 582 N N . ILE A 1 78 ? -25.285 4.770 61.309 1.00 90.12 78 ILE A N 1
ATOM 583 C CA . ILE A 1 78 ? -26.212 4.148 60.355 1.00 90.12 78 ILE A CA 1
ATOM 584 C C . ILE A 1 78 ? -26.407 5.059 59.138 1.00 90.12 78 ILE A C 1
ATOM 586 O O . ILE A 1 78 ? -26.313 4.581 58.008 1.00 90.12 78 ILE A O 1
ATOM 590 N N . ALA A 1 79 ? -26.610 6.363 59.346 1.00 91.06 79 ALA A N 1
ATOM 591 C CA . ALA A 1 79 ? -26.765 7.336 58.267 1.00 91.06 79 ALA A CA 1
ATOM 592 C C . ALA A 1 79 ? -25.536 7.362 57.344 1.00 91.06 79 ALA A C 1
ATOM 594 O O . ALA A 1 79 ? -25.674 7.166 56.137 1.00 91.06 79 ALA A O 1
ATOM 595 N N . LYS A 1 80 ? -24.325 7.469 57.909 1.00 91.19 80 LYS A N 1
ATOM 596 C CA . LYS A 1 80 ? -23.068 7.428 57.136 1.00 91.19 80 LYS A CA 1
ATOM 597 C C . LYS A 1 80 ? -22.910 6.140 56.331 1.00 91.19 80 LYS A C 1
ATOM 599 O O . LYS A 1 80 ? -22.377 6.156 55.224 1.00 91.19 80 LYS A O 1
ATOM 604 N N . ARG A 1 81 ? -23.353 5.002 56.871 1.00 90.50 81 ARG A N 1
ATOM 605 C CA . ARG A 1 81 ? -23.298 3.712 56.165 1.00 90.50 81 ARG A CA 1
ATOM 606 C C . ARG A 1 81 ? -24.308 3.640 55.015 1.00 90.50 81 ARG A C 1
ATOM 608 O O . ARG A 1 81 ? -23.998 3.030 53.996 1.00 90.50 81 ARG A O 1
ATOM 615 N N . LEU A 1 82 ? -25.478 4.265 55.158 1.00 91.50 82 LEU A N 1
ATOM 616 C CA . LEU A 1 82 ? -26.516 4.323 54.122 1.00 91.50 82 LEU A CA 1
ATOM 617 C C . LEU A 1 82 ? -26.159 5.250 52.949 1.00 91.50 82 LEU A C 1
ATOM 619 O O . LEU A 1 82 ? -26.680 5.052 51.857 1.00 91.50 82 LEU A O 1
ATOM 623 N N . GLU A 1 83 ? -25.244 6.203 53.138 1.00 93.25 83 GLU A N 1
ATOM 624 C CA . GLU A 1 83 ? -24.712 7.055 52.059 1.00 93.25 83 GLU A CA 1
ATOM 625 C C . GLU A 1 83 ? -23.776 6.309 51.088 1.00 93.25 83 GLU A C 1
ATOM 627 O O . GLU A 1 83 ? -23.409 6.834 50.033 1.00 93.25 83 GLU A O 1
ATOM 632 N N . ALA A 1 84 ? -23.361 5.082 51.419 1.00 91.94 84 ALA A N 1
ATOM 633 C CA . ALA A 1 84 ? -22.488 4.299 50.558 1.00 91.94 84 ALA A CA 1
ATOM 634 C C . ALA A 1 84 ? -23.207 3.836 49.269 1.00 91.94 84 ALA A C 1
ATOM 636 O O . ALA A 1 84 ? -24.401 3.535 49.296 1.00 91.94 84 ALA A O 1
ATOM 637 N N . PRO A 1 85 ? -22.474 3.678 48.146 1.00 92.25 85 PRO A N 1
ATOM 638 C CA . PRO A 1 85 ? -23.008 3.058 46.934 1.00 92.25 85 PRO A CA 1
ATOM 639 C C . PRO A 1 85 ? -23.637 1.691 47.212 1.00 92.25 85 PRO A C 1
ATOM 641 O O . PRO A 1 85 ? -23.150 0.943 48.068 1.00 92.25 85 PRO A O 1
ATOM 644 N N . ILE A 1 86 ? -24.685 1.346 46.458 1.00 91.50 86 ILE A N 1
ATOM 645 C CA . ILE A 1 86 ? -25.519 0.164 46.709 1.00 91.50 86 ILE A CA 1
ATOM 646 C C . ILE A 1 86 ? -24.703 -1.135 46.779 1.00 91.50 86 ILE A C 1
ATOM 648 O O . ILE A 1 86 ? -24.991 -1.992 47.609 1.00 91.50 86 ILE A O 1
ATOM 652 N N . GLU A 1 87 ? -23.628 -1.256 45.994 1.00 91.62 87 GLU A N 1
ATOM 653 C CA . GLU A 1 87 ? -22.748 -2.429 45.973 1.00 91.62 87 GLU A CA 1
ATOM 654 C C . GLU A 1 87 ? -21.993 -2.610 47.292 1.00 91.62 87 GLU A C 1
ATOM 656 O O . GLU A 1 87 ? -21.770 -3.732 47.743 1.00 91.62 87 GLU A O 1
ATOM 661 N N . LYS A 1 88 ? -21.602 -1.502 47.929 1.00 91.31 88 LYS A N 1
ATOM 662 C CA . LYS A 1 88 ? -20.951 -1.514 49.245 1.00 91.31 88 LYS A CA 1
ATOM 663 C C . LYS A 1 88 ? -21.979 -1.680 50.357 1.00 91.31 88 LYS A C 1
ATOM 665 O O . LYS A 1 88 ? -21.710 -2.370 51.338 1.00 91.31 88 LYS A O 1
ATOM 670 N N . LEU A 1 89 ? -23.156 -1.088 50.177 1.00 92.12 89 LEU A N 1
ATOM 671 C CA . LEU A 1 89 ? -24.244 -1.116 51.141 1.00 92.12 89 LEU A CA 1
ATOM 672 C C . LEU A 1 89 ? -24.778 -2.539 51.372 1.00 92.12 89 LEU A C 1
ATOM 674 O O . LEU A 1 89 ? -24.901 -2.968 52.519 1.00 92.12 89 LEU A O 1
ATOM 678 N N . VAL A 1 90 ? -25.024 -3.308 50.305 1.00 93.50 90 VAL A N 1
ATOM 679 C CA . VAL A 1 90 ? -25.506 -4.699 50.429 1.00 93.50 90 VAL A CA 1
ATOM 680 C C . VAL A 1 90 ? -24.458 -5.653 51.012 1.00 93.50 90 VAL A C 1
ATOM 682 O O . VAL A 1 90 ? -24.812 -6.651 51.637 1.00 93.50 90 VAL A O 1
ATOM 685 N N . VAL A 1 91 ? -23.164 -5.344 50.860 1.00 90.38 91 VAL A N 1
ATOM 686 C CA . VAL A 1 91 ? -22.062 -6.116 51.462 1.00 90.38 91 VAL A CA 1
ATOM 687 C C . VAL A 1 91 ? -21.895 -5.784 52.945 1.00 90.38 91 VAL A C 1
ATOM 689 O O . VAL A 1 91 ? -21.638 -6.680 53.744 1.00 90.38 91 VAL A O 1
ATOM 692 N N . ALA A 1 92 ? -22.072 -4.518 53.327 1.00 88.75 92 ALA A N 1
ATOM 693 C CA . ALA A 1 92 ? -21.937 -4.042 54.704 1.00 88.75 92 ALA A CA 1
ATOM 694 C C . ALA A 1 92 ? -23.257 -4.062 55.506 1.00 88.75 92 ALA A C 1
ATOM 696 O O . ALA A 1 92 ? -23.318 -3.489 56.599 1.00 88.75 92 ALA A O 1
ATOM 697 N N . CYS A 1 93 ? -24.307 -4.710 54.987 1.00 90.19 93 CYS A N 1
ATOM 698 C CA . CYS A 1 93 ? -25.658 -4.655 55.553 1.00 90.19 93 CYS A CA 1
ATOM 699 C C . CYS A 1 93 ? -25.759 -5.216 56.981 1.00 90.19 93 CYS A C 1
ATOM 701 O O . CYS A 1 93 ? -26.562 -4.720 57.769 1.00 90.19 93 CYS A O 1
ATOM 703 N N . ASP A 1 94 ? -24.918 -6.187 57.348 1.00 89.62 94 ASP A N 1
ATOM 704 C CA . ASP A 1 94 ? -24.900 -6.749 58.702 1.00 89.62 94 ASP A CA 1
ATOM 705 C C . ASP A 1 94 ? -24.501 -5.698 59.743 1.00 89.62 94 ASP A C 1
ATOM 707 O O . ASP A 1 94 ? -25.109 -5.627 60.803 1.00 89.62 94 ASP A O 1
ATOM 711 N N . GLY A 1 95 ? -23.555 -4.809 59.423 1.00 88.50 95 GLY A N 1
ATOM 712 C CA . GLY A 1 95 ? -23.161 -3.733 60.336 1.00 88.50 95 GLY A CA 1
ATOM 713 C C . GLY A 1 95 ? -24.271 -2.704 60.567 1.00 88.50 95 GLY A C 1
ATOM 714 O O . GLY A 1 95 ? -24.385 -2.165 61.662 1.00 88.50 95 GLY A O 1
ATOM 715 N N . ILE A 1 96 ? -25.116 -2.467 59.560 1.00 89.44 96 ILE A N 1
ATOM 716 C CA . ILE A 1 96 ? -26.298 -1.600 59.683 1.00 89.44 96 ILE A CA 1
ATOM 717 C C . ILE A 1 96 ? -27.375 -2.288 60.524 1.00 89.44 96 ILE A C 1
ATOM 719 O O . ILE A 1 96 ? -27.961 -1.656 61.399 1.00 89.44 96 ILE A O 1
ATOM 723 N N . ARG A 1 97 ? -27.604 -3.587 60.296 1.00 90.56 97 ARG A N 1
ATOM 724 C CA . ARG A 1 97 ? -28.563 -4.383 61.069 1.00 90.56 97 ARG A CA 1
ATOM 725 C C . ARG A 1 97 ? -28.189 -4.421 62.551 1.00 90.56 97 ARG A C 1
ATOM 727 O O . ARG A 1 97 ? -29.029 -4.100 63.381 1.00 90.56 97 ARG A O 1
ATOM 734 N N . THR A 1 98 ? -26.929 -4.714 62.868 1.00 90.38 98 THR A N 1
ATOM 735 C CA . THR A 1 98 ? -26.433 -4.757 64.252 1.00 90.38 98 THR A CA 1
ATOM 736 C C . THR A 1 98 ? -26.571 -3.406 64.955 1.00 90.38 98 THR A C 1
ATOM 738 O O . THR A 1 98 ? -27.022 -3.356 66.097 1.00 90.38 98 THR A O 1
ATOM 741 N N . ALA A 1 99 ? -26.227 -2.301 64.283 1.00 88.69 99 ALA A N 1
ATOM 742 C CA . ALA A 1 99 ? -26.375 -0.961 64.855 1.00 88.69 99 ALA A CA 1
ATOM 743 C C . ALA A 1 99 ? -27.852 -0.598 65.105 1.00 88.69 99 ALA A C 1
ATOM 745 O O . ALA A 1 99 ? -28.175 0.017 66.118 1.00 88.69 99 ALA A O 1
ATOM 746 N N . LEU A 1 100 ? -28.761 -1.017 64.214 1.00 89.44 100 LEU A N 1
ATOM 747 C CA . LEU A 1 100 ? -30.207 -0.820 64.372 1.00 89.44 100 LEU A CA 1
ATOM 748 C C . LEU A 1 100 ? -30.797 -1.650 65.509 1.00 89.44 100 LEU A C 1
ATOM 750 O O . LEU A 1 100 ? -31.629 -1.140 66.253 1.00 89.44 100 LEU A O 1
ATOM 754 N N . GLU A 1 101 ? -30.378 -2.908 65.652 1.00 89.94 101 GLU A N 1
ATOM 755 C CA . GLU A 1 101 ? -30.816 -3.792 66.739 1.00 89.94 101 GLU A CA 1
ATOM 756 C C . GLU A 1 101 ? -30.424 -3.229 68.113 1.00 89.94 101 GLU A C 1
ATOM 758 O O . GLU A 1 101 ? -31.229 -3.280 69.041 1.00 89.94 101 GLU A O 1
ATOM 763 N N . LEU A 1 102 ? -29.241 -2.612 68.226 1.00 90.50 102 LEU A N 1
ATOM 764 C CA . LEU A 1 102 ? -28.732 -2.040 69.478 1.00 90.50 102 LEU A CA 1
ATOM 765 C C . LEU A 1 102 ? -29.578 -0.870 70.008 1.00 90.50 102 LEU A C 1
ATOM 767 O O . LEU A 1 102 ? -29.691 -0.686 71.218 1.00 90.50 102 LEU A O 1
ATOM 771 N N . ILE A 1 103 ? -30.201 -0.100 69.113 1.00 90.88 103 ILE A N 1
ATOM 772 C CA . ILE A 1 103 ? -31.062 1.040 69.468 1.00 90.88 103 ILE A CA 1
ATOM 773 C C . ILE A 1 103 ? -32.553 0.749 69.268 1.00 90.88 103 ILE A C 1
ATOM 775 O O . ILE A 1 103 ? -33.385 1.626 69.490 1.00 90.88 103 ILE A O 1
ATOM 779 N N . ALA A 1 104 ? -32.922 -0.464 68.849 1.00 87.31 104 ALA A N 1
ATOM 780 C CA . ALA A 1 104 ? -34.281 -0.769 68.421 1.00 87.31 104 ALA A CA 1
ATOM 781 C C . ALA A 1 104 ? -35.307 -0.451 69.514 1.00 87.31 104 ALA A C 1
ATOM 783 O O . ALA A 1 104 ? -36.293 0.214 69.233 1.00 87.31 104 ALA A O 1
ATOM 784 N N . ASP A 1 105 ? -35.083 -0.830 70.768 1.00 88.69 105 ASP A N 1
ATOM 785 C CA . ASP A 1 105 ? -36.089 -0.642 71.823 1.00 88.69 105 ASP A CA 1
ATOM 786 C C . ASP A 1 105 ? -36.341 0.829 72.185 1.00 88.69 105 ASP A C 1
ATOM 788 O O . ASP A 1 105 ? -37.448 1.176 72.598 1.00 88.69 105 ASP A O 1
ATOM 792 N N . THR A 1 106 ? -35.367 1.711 71.951 1.00 89.81 106 THR A N 1
ATOM 793 C CA . THR A 1 106 ? -35.440 3.138 72.306 1.00 89.81 106 THR A CA 1
ATOM 794 C C . THR A 1 106 ? -35.990 4.016 71.183 1.00 89.81 106 THR A C 1
ATOM 796 O O . THR A 1 106 ? -36.336 5.174 71.419 1.00 89.81 106 THR A O 1
ATOM 799 N N . LEU A 1 107 ? -36.106 3.480 69.963 1.00 88.00 107 LEU A N 1
ATOM 800 C CA . LEU A 1 107 ? -36.585 4.241 68.815 1.00 88.00 107 LEU A CA 1
ATOM 801 C C . LEU A 1 107 ? -38.116 4.435 68.818 1.00 88.00 107 LEU A C 1
ATOM 803 O O . LEU A 1 107 ? -38.864 3.473 69.055 1.00 88.00 107 LEU A O 1
ATOM 807 N N . PRO A 1 108 ? -38.606 5.636 68.450 1.00 90.19 108 PRO A N 1
ATOM 808 C CA . PRO A 1 108 ? -40.019 5.871 68.164 1.00 90.19 108 PRO A CA 1
ATOM 809 C C . PRO A 1 108 ? -40.544 4.960 67.047 1.00 90.19 108 PRO A C 1
ATOM 811 O O . PRO A 1 108 ? -39.820 4.601 66.113 1.00 90.19 108 PRO A O 1
ATOM 814 N N . SER A 1 109 ? -41.832 4.620 67.110 1.00 86.94 109 SER A N 1
ATOM 815 C CA . SER A 1 109 ? -42.501 3.714 66.163 1.00 86.94 109 SER A CA 1
ATOM 816 C C . SER A 1 109 ? -42.391 4.166 64.700 1.00 86.94 109 SER A C 1
ATOM 818 O O . SER A 1 109 ? -42.142 3.336 63.824 1.00 86.94 109 SER A O 1
ATOM 820 N N . GLY A 1 110 ? -42.498 5.472 64.433 1.00 88.81 110 GLY A N 1
ATOM 821 C CA . GLY A 1 110 ? -42.329 6.039 63.092 1.00 88.81 110 GLY A CA 1
ATOM 822 C C . GLY A 1 110 ? -40.929 5.804 62.517 1.00 88.81 110 GLY A C 1
ATOM 823 O O . GLY A 1 110 ? -40.793 5.333 61.390 1.00 88.81 110 GLY A O 1
ATOM 824 N N . LEU A 1 111 ? -39.876 6.032 63.312 1.00 87.25 111 LEU A N 1
ATOM 825 C CA . LEU A 1 111 ? -38.497 5.856 62.845 1.00 87.25 111 LEU A CA 1
ATOM 826 C C . LEU A 1 111 ? -38.147 4.376 62.636 1.00 87.25 111 LEU A C 1
ATOM 828 O O . LEU A 1 111 ? -37.475 4.030 61.667 1.00 87.25 111 LEU A O 1
ATOM 832 N N . LYS A 1 112 ? -38.677 3.488 63.488 1.00 88.44 112 LYS A N 1
ATOM 833 C CA . LYS A 1 112 ? -38.584 2.031 63.297 1.00 88.44 112 LYS A CA 1
ATOM 834 C C . LYS A 1 112 ? -39.151 1.599 61.951 1.00 88.44 112 LYS A C 1
ATOM 836 O O . LYS A 1 112 ? -38.532 0.786 61.274 1.00 88.44 112 LYS A O 1
ATOM 841 N N . GLN A 1 113 ? -40.313 2.125 61.557 1.00 88.31 113 GLN A N 1
ATOM 842 C CA . GLN A 1 113 ? -40.917 1.783 60.267 1.00 88.31 113 GLN A CA 1
ATOM 843 C C . GLN A 1 113 ? -40.062 2.258 59.091 1.00 88.31 113 GLN A C 1
ATOM 845 O O . GLN A 1 113 ? -39.846 1.482 58.164 1.00 88.31 113 GLN A O 1
ATOM 850 N N . VAL A 1 114 ? -39.529 3.482 59.154 1.00 90.56 114 VAL A N 1
ATOM 851 C CA . VAL A 1 114 ? -38.671 4.047 58.098 1.00 90.56 114 VAL A CA 1
ATOM 852 C C . VAL A 1 114 ? -37.353 3.280 57.960 1.00 90.56 114 VAL A C 1
ATOM 854 O O . VAL A 1 114 ? -36.886 3.057 56.847 1.00 90.56 114 VAL A O 1
ATOM 857 N N . LEU A 1 115 ? -36.764 2.837 59.073 1.00 89.19 115 LEU A N 1
ATOM 858 C CA . LEU A 1 115 ? -35.492 2.107 59.076 1.00 89.19 115 LEU A CA 1
ATOM 859 C C . LEU A 1 115 ? -35.663 0.602 58.850 1.00 89.19 115 LEU A C 1
ATOM 861 O O . LEU A 1 115 ? -34.707 -0.086 58.515 1.00 89.19 115 LEU A O 1
ATOM 865 N N . ARG A 1 116 ? -36.874 0.060 58.974 1.00 86.75 116 ARG A N 1
ATOM 866 C CA . ARG A 1 116 ? -37.129 -1.373 58.802 1.00 86.75 116 ARG A CA 1
ATOM 867 C C . ARG A 1 116 ? -36.596 -1.943 57.477 1.00 86.75 116 ARG A C 1
ATOM 869 O O . ARG A 1 116 ? -35.958 -2.994 57.541 1.00 86.75 116 ARG A O 1
ATOM 876 N N . PRO A 1 117 ? -36.771 -1.309 56.300 1.00 88.75 117 PRO A N 1
ATOM 877 C CA . PRO A 1 117 ? -36.263 -1.842 55.035 1.00 88.75 117 PRO A CA 1
ATOM 878 C C . PRO A 1 117 ? -34.745 -2.066 55.010 1.00 88.75 117 PRO A C 1
ATOM 880 O O . PRO A 1 117 ? -34.286 -3.010 54.368 1.00 88.75 117 PRO A O 1
ATOM 883 N N . THR A 1 118 ? -33.954 -1.264 55.734 1.00 87.25 118 THR A N 1
ATOM 884 C CA . THR A 1 118 ? -32.484 -1.385 55.715 1.00 87.25 118 THR A CA 1
ATOM 885 C C . THR A 1 118 ? -32.001 -2.672 56.386 1.00 87.25 118 THR A C 1
ATOM 887 O O . THR A 1 118 ? -30.970 -3.223 56.004 1.00 87.25 118 THR A O 1
ATOM 890 N N . THR A 1 119 ? -32.796 -3.243 57.298 1.00 84.06 119 THR A N 1
ATOM 891 C CA . THR A 1 119 ? -32.508 -4.555 57.906 1.00 84.06 119 THR A CA 1
ATOM 892 C C . THR A 1 119 ? -32.585 -5.713 56.899 1.00 84.06 119 THR A C 1
ATOM 894 O O . THR A 1 119 ? -31.934 -6.744 57.098 1.00 84.06 119 THR A O 1
ATOM 897 N N . TYR A 1 120 ? -33.300 -5.515 55.782 1.00 87.50 120 TYR A N 1
ATOM 898 C CA . TYR A 1 120 ? -33.518 -6.497 54.715 1.00 87.50 120 TYR A CA 1
ATOM 899 C C . TYR A 1 120 ? -32.586 -6.308 53.501 1.00 87.50 120 TYR A C 1
ATOM 901 O O . TYR A 1 120 ? -32.721 -7.020 52.510 1.00 87.50 120 TYR A O 1
ATOM 909 N N . LEU A 1 121 ? -31.598 -5.406 53.558 1.00 88.81 121 LEU A N 1
ATOM 910 C CA . LEU A 1 121 ? -30.664 -5.172 52.442 1.00 88.81 121 LEU A CA 1
ATOM 911 C C . LEU A 1 121 ? -29.878 -6.425 52.021 1.00 88.81 121 LEU A C 1
ATOM 913 O O . LEU A 1 121 ? -29.531 -6.572 50.850 1.00 88.81 121 LEU A O 1
ATOM 917 N N . GLY A 1 122 ? -29.637 -7.351 52.953 1.00 88.25 122 GLY A N 1
ATOM 918 C CA . GLY A 1 122 ? -28.934 -8.605 52.674 1.00 88.25 122 GLY A CA 1
ATOM 919 C C . GLY A 1 122 ? -29.645 -9.498 51.654 1.00 88.25 122 GLY A C 1
ATOM 920 O O . GLY A 1 122 ? -28.972 -10.217 50.921 1.00 88.25 122 GLY A O 1
ATOM 921 N N . PHE A 1 123 ? -30.976 -9.403 51.536 1.00 90.44 123 PHE A N 1
ATOM 922 C CA . PHE A 1 123 ? -31.748 -10.177 50.556 1.00 90.44 123 PHE A CA 1
ATOM 923 C C . PHE A 1 123 ? -31.448 -9.777 49.107 1.00 90.44 123 PHE A C 1
ATOM 925 O O . PHE A 1 123 ? -31.627 -10.589 48.208 1.00 90.44 123 PHE A O 1
ATOM 932 N N . LEU A 1 124 ? -30.969 -8.551 48.875 1.00 90.62 124 LEU A N 1
ATOM 933 C CA . LEU A 1 124 ? -30.644 -8.041 47.539 1.00 90.62 124 LEU A CA 1
ATOM 934 C C . LEU A 1 124 ? -29.171 -8.244 47.162 1.00 90.62 124 LEU A C 1
ATOM 936 O O . LEU A 1 124 ? -28.767 -7.883 46.059 1.00 90.62 124 LEU A O 1
ATOM 940 N N . ARG A 1 125 ? -28.347 -8.785 48.069 1.00 93.19 125 ARG A N 1
ATOM 941 C CA . ARG A 1 125 ? -26.889 -8.836 47.905 1.00 93.19 125 ARG A CA 1
ATOM 942 C C . ARG A 1 125 ? -26.468 -9.555 46.629 1.00 93.19 125 ARG A C 1
ATOM 944 O O . ARG A 1 125 ? -25.697 -8.996 45.851 1.00 93.19 125 ARG A O 1
ATOM 951 N N . ASP A 1 126 ? -26.965 -10.766 46.420 1.00 93.94 126 ASP A N 1
ATOM 952 C CA . ASP A 1 126 ? -26.549 -11.592 45.285 1.00 93.94 126 ASP A CA 1
ATOM 953 C C . ASP A 1 126 ? -27.010 -10.983 43.956 1.00 93.94 126 ASP A C 1
ATOM 955 O O . ASP A 1 126 ? -26.231 -10.913 43.002 1.00 93.94 126 ASP A O 1
ATOM 959 N N . ASP A 1 127 ? -28.230 -10.443 43.918 1.00 95.31 127 ASP A N 1
ATOM 960 C CA . ASP A 1 127 ? -28.791 -9.791 42.734 1.00 95.31 127 ASP A CA 1
ATOM 961 C C . ASP A 1 127 ? -28.023 -8.526 42.350 1.00 95.31 127 ASP A C 1
ATOM 963 O O . ASP A 1 127 ? -27.700 -8.333 41.172 1.00 95.31 127 ASP A O 1
ATOM 967 N N . VAL A 1 128 ? -27.688 -7.683 43.333 1.00 95.56 128 VAL A N 1
ATOM 968 C CA . VAL A 1 128 ? -26.906 -6.459 43.114 1.00 95.56 128 VAL A CA 1
ATOM 969 C C . VAL A 1 128 ? -25.508 -6.811 42.615 1.00 95.56 128 VAL A C 1
ATOM 971 O O . VAL A 1 128 ? -25.092 -6.298 41.579 1.00 95.56 128 VAL A O 1
ATOM 974 N N . LEU A 1 129 ? -24.801 -7.736 43.271 1.00 94.69 129 LEU A N 1
ATOM 975 C CA . LEU A 1 129 ? -23.449 -8.122 42.854 1.00 94.69 129 LEU A CA 1
ATOM 976 C C . LEU A 1 129 ? -23.434 -8.757 41.456 1.00 94.69 129 LEU A C 1
ATOM 978 O O . LEU A 1 129 ? -22.573 -8.428 40.631 1.00 94.69 129 LEU A O 1
ATOM 982 N N . ALA A 1 130 ? -24.409 -9.616 41.150 1.00 96.00 130 ALA A N 1
ATOM 983 C CA . ALA A 1 130 ? -24.557 -10.195 39.822 1.00 96.00 130 ALA A CA 1
ATOM 984 C C . ALA A 1 130 ? -24.873 -9.120 38.769 1.00 96.00 130 ALA A C 1
ATOM 986 O O . ALA A 1 130 ? -24.309 -9.142 37.672 1.00 96.00 130 ALA A O 1
ATOM 987 N N . ALA A 1 131 ? -25.745 -8.157 39.080 1.00 96.62 131 ALA A N 1
ATOM 988 C CA . ALA A 1 131 ? -26.061 -7.052 38.181 1.00 96.62 131 ALA A CA 1
ATOM 989 C C . ALA A 1 131 ? -24.835 -6.175 37.899 1.00 96.62 131 ALA A C 1
ATOM 991 O O . ALA A 1 131 ? -24.535 -5.934 36.727 1.00 96.62 131 ALA A O 1
ATOM 992 N N . THR A 1 132 ? -24.088 -5.778 38.931 1.00 95.44 132 THR A N 1
ATOM 993 C CA . THR A 1 132 ? -22.853 -4.996 38.794 1.00 95.44 132 THR A CA 1
ATOM 994 C C . THR A 1 132 ? -21.820 -5.737 37.947 1.00 95.44 132 THR A C 1
ATOM 996 O O . THR A 1 132 ? -21.252 -5.157 37.022 1.00 95.44 132 THR A O 1
ATOM 999 N N . SER A 1 133 ? -21.623 -7.039 38.187 1.00 94.75 133 SER A N 1
ATOM 1000 C CA . SER A 1 133 ? -20.711 -7.868 37.387 1.00 94.75 133 SER A CA 1
ATOM 1001 C C . SER A 1 133 ? -21.124 -7.920 35.910 1.00 94.75 133 SER A C 1
ATOM 1003 O O . SER A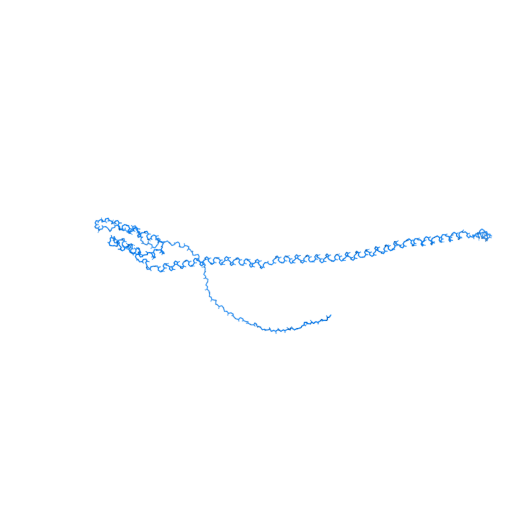 1 133 ? -20.299 -7.697 35.020 1.00 94.75 133 SER A O 1
ATOM 1005 N N . ARG A 1 134 ? -22.419 -8.124 35.626 1.00 96.75 134 ARG A N 1
ATOM 1006 C CA . ARG A 1 134 ? -22.941 -8.113 34.249 1.00 96.75 134 ARG A CA 1
ATOM 1007 C C . ARG A 1 134 ? -22.757 -6.758 33.567 1.00 96.75 134 ARG A C 1
ATOM 1009 O O . ARG A 1 134 ? -22.469 -6.734 32.374 1.00 96.75 134 ARG A O 1
ATOM 1016 N N . ILE A 1 135 ? -22.942 -5.648 34.283 1.00 95.38 135 ILE A N 1
ATOM 1017 C CA . ILE A 1 135 ? -22.733 -4.296 33.741 1.00 95.38 135 ILE A CA 1
ATOM 1018 C C . ILE A 1 135 ? -21.255 -4.090 33.398 1.00 95.38 135 ILE A C 1
ATOM 1020 O O . ILE A 1 135 ? -20.945 -3.708 32.272 1.00 95.38 135 ILE A O 1
ATOM 1024 N N . ALA A 1 136 ? -20.344 -4.415 34.319 1.00 94.38 136 ALA A N 1
ATOM 1025 C CA . ALA A 1 136 ? -18.906 -4.308 34.080 1.00 94.38 136 ALA A CA 1
ATOM 1026 C C . ALA A 1 136 ? -18.460 -5.160 32.878 1.00 94.38 136 ALA A C 1
ATOM 1028 O O . ALA A 1 136 ? -17.732 -4.684 32.008 1.00 94.38 136 ALA A O 1
ATOM 1029 N N . SER A 1 137 ? -18.961 -6.396 32.777 1.00 94.81 137 SER A N 1
ATOM 1030 C CA . SER A 1 137 ? -18.692 -7.286 31.642 1.00 94.81 137 SER A CA 1
ATOM 1031 C C . SER A 1 137 ? -19.186 -6.704 30.312 1.00 94.81 137 SER A C 1
ATOM 1033 O O . SER A 1 137 ? -18.442 -6.702 29.330 1.00 94.81 137 SER A O 1
ATOM 1035 N N . ARG A 1 138 ? -20.406 -6.149 30.275 1.00 95.38 138 ARG A N 1
ATOM 1036 C CA . ARG A 1 138 ? -20.952 -5.495 29.074 1.00 95.38 138 ARG A CA 1
ATOM 1037 C C . ARG A 1 138 ? -20.137 -4.275 28.655 1.00 95.38 138 ARG A C 1
ATOM 1039 O O . ARG A 1 138 ? -19.866 -4.123 27.468 1.00 95.38 138 ARG A O 1
ATOM 1046 N N . ASN A 1 139 ? -19.715 -3.447 29.607 1.00 94.69 139 ASN A N 1
ATOM 1047 C CA . ASN A 1 139 ? -18.892 -2.273 29.317 1.00 94.69 139 ASN A CA 1
ATOM 1048 C C . ASN A 1 139 ? -17.540 -2.671 28.708 1.00 94.69 139 ASN A C 1
ATOM 1050 O O . ASN A 1 139 ? -17.128 -2.090 27.707 1.00 94.69 139 ASN A O 1
ATOM 1054 N N . ASN A 1 140 ? -16.897 -3.719 29.232 1.00 93.88 140 ASN A N 1
ATOM 1055 C CA . ASN A 1 140 ? -15.666 -4.253 28.642 1.00 93.88 140 ASN A CA 1
ATOM 1056 C C . ASN A 1 140 ? -15.896 -4.799 27.224 1.00 93.88 140 ASN A C 1
ATOM 1058 O O . ASN A 1 140 ? -15.068 -4.596 26.339 1.00 93.88 140 ASN A O 1
ATOM 1062 N N . HIS A 1 141 ? -17.030 -5.462 26.985 1.00 94.88 141 HIS A N 1
ATOM 1063 C CA . HIS A 1 141 ? -17.378 -5.970 25.658 1.00 94.88 141 HIS A CA 1
ATOM 1064 C C . HIS A 1 141 ? -17.623 -4.844 24.638 1.00 94.88 141 HIS A C 1
ATOM 1066 O O . HIS A 1 141 ? -17.262 -4.986 23.472 1.00 94.88 141 HIS A O 1
ATOM 1072 N N . LEU A 1 142 ? -18.202 -3.714 25.062 1.00 93.56 142 LEU A N 1
ATOM 1073 C CA . LEU A 1 142 ? -18.358 -2.531 24.209 1.00 93.56 142 LEU A CA 1
ATOM 1074 C C . LEU A 1 142 ? -17.003 -1.942 23.806 1.00 93.56 142 LEU A C 1
ATOM 1076 O O . LEU A 1 142 ? -16.786 -1.721 22.617 1.00 93.56 142 LEU A O 1
ATOM 1080 N N . ALA A 1 143 ? -16.089 -1.766 24.765 1.00 94.06 143 ALA A N 1
ATOM 1081 C CA . ALA A 1 143 ? -14.738 -1.275 24.489 1.00 94.06 143 ALA A CA 1
ATOM 1082 C C . ALA A 1 143 ? -13.988 -2.197 23.512 1.00 94.06 143 ALA A C 1
ATOM 1084 O O . ALA A 1 143 ? -13.411 -1.735 22.531 1.00 94.06 143 ALA A O 1
ATOM 1085 N N . LEU A 1 144 ? -14.079 -3.515 23.719 1.00 95.75 144 LEU A N 1
ATOM 1086 C CA . LEU A 1 144 ? -13.481 -4.496 22.814 1.00 95.75 144 LEU A CA 1
ATOM 1087 C C . LEU A 1 144 ? -14.086 -4.426 21.404 1.00 95.75 144 LEU A C 1
ATOM 1089 O O . LEU A 1 144 ? -13.368 -4.513 20.412 1.00 95.75 144 LEU A O 1
ATOM 1093 N N . LYS A 1 145 ? -15.408 -4.259 21.292 1.00 96.69 145 LYS A N 1
ATOM 1094 C CA . LYS A 1 145 ? -16.083 -4.131 19.994 1.00 96.69 145 LYS A CA 1
ATOM 1095 C C . LYS A 1 145 ? -15.625 -2.881 19.239 1.00 96.69 145 LYS A C 1
ATOM 1097 O O . LYS A 1 145 ? -15.466 -2.936 18.019 1.00 96.69 145 LYS A O 1
ATOM 1102 N N . GLU A 1 146 ? -15.422 -1.771 19.941 1.00 96.62 146 GLU A N 1
ATOM 1103 C CA . GLU A 1 146 ? -14.896 -0.537 19.355 1.00 96.62 146 GLU A CA 1
ATOM 1104 C C . GLU A 1 146 ? -13.469 -0.734 18.828 1.00 96.62 146 GLU A C 1
ATOM 1106 O O . GLU A 1 146 ? -13.187 -0.399 17.677 1.00 96.62 146 GLU A O 1
ATOM 1111 N N . GLU A 1 147 ? -12.600 -1.371 19.616 1.00 97.31 147 GLU A N 1
ATOM 1112 C CA . GLU A 1 147 ? -11.225 -1.677 19.215 1.00 97.31 147 GLU A CA 1
ATOM 1113 C C . GLU A 1 147 ? -11.170 -2.622 18.007 1.00 97.31 147 GLU A C 1
ATOM 1115 O O . GLU A 1 147 ? -10.493 -2.320 17.025 1.00 97.31 147 GLU A O 1
ATOM 1120 N N . ILE A 1 148 ? -11.966 -3.698 18.004 1.00 97.25 148 ILE A N 1
ATOM 1121 C CA . ILE A 1 148 ? -12.094 -4.599 16.847 1.00 97.25 148 ILE A CA 1
ATOM 1122 C C . ILE A 1 148 ? -12.551 -3.828 15.606 1.00 97.25 148 ILE A C 1
ATOM 1124 O O . ILE A 1 148 ? -12.002 -4.019 14.525 1.00 97.25 148 ILE A O 1
ATOM 1128 N N . THR A 1 149 ? -13.537 -2.939 15.740 1.00 97.75 149 THR A N 1
ATOM 1129 C CA . THR A 1 149 ? -14.048 -2.156 14.603 1.00 97.75 149 THR A CA 1
ATOM 1130 C C . THR A 1 149 ? -12.963 -1.247 14.027 1.00 97.75 149 THR A C 1
ATOM 1132 O O . THR A 1 149 ? -12.817 -1.155 12.807 1.00 97.75 149 THR A O 1
ATOM 1135 N N . LYS A 1 150 ? -12.171 -0.610 14.895 1.00 98.12 150 LYS A N 1
ATOM 1136 C CA . LYS A 1 150 ? -11.037 0.230 14.502 1.00 98.12 150 LYS A CA 1
ATOM 1137 C C . LYS A 1 150 ? -9.951 -0.578 13.788 1.00 98.12 150 LYS A C 1
ATOM 1139 O O . LYS A 1 150 ? -9.503 -0.163 12.721 1.00 98.12 150 LYS A O 1
ATOM 1144 N N . GLU A 1 151 ? -9.565 -1.727 14.335 1.00 98.00 151 GLU A N 1
ATOM 1145 C CA . GLU A 1 151 ? -8.565 -2.608 13.720 1.00 98.00 151 GLU A CA 1
ATOM 1146 C C . GLU A 1 151 ? -9.045 -3.158 12.372 1.00 98.00 151 GLU A C 1
ATOM 1148 O O . GLU A 1 151 ? -8.303 -3.145 11.391 1.00 98.00 151 GLU A O 1
ATOM 1153 N N . CYS A 1 152 ? -10.317 -3.551 12.264 1.00 97.56 152 CYS A N 1
ATOM 1154 C CA . CYS A 1 152 ? -10.903 -3.956 10.988 1.00 97.56 152 CYS A CA 1
ATOM 1155 C C . CYS A 1 152 ? -10.890 -2.818 9.957 1.00 97.56 152 CYS A C 1
ATOM 1157 O O . CYS A 1 152 ? -10.590 -3.059 8.788 1.00 97.56 152 CYS A O 1
ATOM 1159 N N . ALA A 1 153 ? -11.193 -1.582 10.363 1.00 97.69 153 ALA A N 1
ATOM 1160 C CA . ALA A 1 153 ? -11.133 -0.428 9.469 1.00 97.69 153 ALA A CA 1
ATOM 1161 C C . ALA A 1 153 ? -9.701 -0.170 8.969 1.00 97.69 153 ALA A C 1
ATOM 1163 O O . ALA A 1 153 ? -9.501 0.030 7.771 1.00 97.69 153 ALA A O 1
ATOM 1164 N N . ALA A 1 154 ? -8.707 -0.244 9.858 1.00 97.94 154 ALA A N 1
ATOM 1165 C CA . ALA A 1 154 ? -7.299 -0.105 9.493 1.00 97.94 154 ALA A CA 1
ATOM 1166 C C . ALA A 1 154 ? -6.840 -1.223 8.542 1.00 97.94 154 ALA A C 1
ATOM 1168 O O . ALA A 1 154 ? -6.240 -0.943 7.506 1.00 97.94 154 ALA A O 1
ATOM 1169 N N . ALA A 1 155 ? -7.181 -2.481 8.836 1.00 97.88 155 ALA A N 1
ATOM 1170 C CA . ALA A 1 155 ? -6.858 -3.622 7.982 1.00 97.88 155 ALA A CA 1
ATOM 1171 C C . ALA A 1 155 ? -7.480 -3.500 6.582 1.00 97.88 155 ALA A C 1
ATOM 1173 O O . ALA A 1 155 ? -6.818 -3.784 5.583 1.00 97.88 155 ALA A O 1
ATOM 1174 N N . ASN A 1 156 ? -8.728 -3.033 6.493 1.00 97.62 156 ASN A N 1
ATOM 1175 C CA . ASN A 1 156 ? -9.386 -2.784 5.211 1.00 97.62 156 ASN A CA 1
ATOM 1176 C C . ASN A 1 156 ? -8.695 -1.670 4.415 1.00 97.62 156 ASN A C 1
ATOM 1178 O O . ASN A 1 156 ? -8.565 -1.799 3.200 1.00 97.62 156 ASN A O 1
ATOM 1182 N N . GLN A 1 157 ? -8.216 -0.614 5.080 1.00 97.00 157 GLN A N 1
ATOM 1183 C CA . GLN A 1 157 ? -7.446 0.440 4.419 1.00 97.00 157 GLN A CA 1
ATOM 1184 C C . GLN A 1 157 ? -6.111 -0.093 3.889 1.00 97.00 157 GLN A C 1
ATOM 1186 O O . GLN A 1 157 ? -5.798 0.113 2.722 1.00 97.00 157 GLN A O 1
ATOM 1191 N N . PHE A 1 158 ? -5.363 -0.846 4.701 1.00 96.25 158 PHE A N 1
ATOM 1192 C CA . PHE A 1 158 ? -4.110 -1.459 4.253 1.00 96.25 158 PHE A CA 1
ATOM 1193 C C . PHE A 1 158 ? -4.314 -2.411 3.079 1.00 96.25 158 PHE A C 1
ATOM 1195 O O . PHE A 1 158 ? -3.498 -2.441 2.162 1.00 96.25 158 PHE A O 1
ATOM 1202 N N . LYS A 1 159 ? -5.411 -3.173 3.084 1.00 97.06 159 LYS A N 1
ATOM 1203 C CA . LYS A 1 159 ? -5.777 -4.013 1.948 1.00 97.06 159 LYS A CA 1
ATOM 1204 C C . LYS A 1 159 ? -6.048 -3.173 0.697 1.00 97.06 159 LYS A C 1
ATOM 1206 O O . LYS A 1 159 ? -5.520 -3.499 -0.355 1.00 97.06 159 LYS A O 1
ATOM 1211 N N . ALA A 1 160 ? -6.822 -2.095 0.811 1.00 96.06 160 ALA A N 1
ATOM 1212 C CA . ALA A 1 160 ? -7.104 -1.210 -0.318 1.00 96.06 160 ALA A CA 1
ATOM 1213 C C . ALA A 1 160 ? -5.828 -0.567 -0.893 1.00 96.06 160 ALA A C 1
ATOM 1215 O O . ALA A 1 160 ? -5.704 -0.438 -2.108 1.00 96.06 160 ALA A O 1
ATOM 1216 N N . ASP A 1 161 ? -4.874 -0.202 -0.034 1.00 94.19 161 ASP A N 1
ATOM 1217 C CA . ASP A 1 161 ? -3.583 0.348 -0.456 1.00 94.19 161 ASP A CA 1
ATOM 1218 C C . ASP A 1 161 ? -2.689 -0.716 -1.117 1.00 94.19 161 ASP A C 1
ATOM 1220 O O . ASP A 1 161 ? -1.962 -0.400 -2.055 1.00 94.19 161 ASP A O 1
ATOM 1224 N N . LEU A 1 162 ? -2.752 -1.973 -0.661 1.00 93.44 162 LEU A N 1
ATOM 1225 C CA . LEU A 1 162 ? -2.061 -3.106 -1.289 1.00 93.44 162 LEU A CA 1
ATOM 1226 C C . LEU A 1 162 ? -2.659 -3.480 -2.646 1.00 93.44 162 LEU A C 1
ATOM 1228 O O . LEU A 1 162 ? -1.908 -3.774 -3.566 1.00 93.44 162 LEU A O 1
ATOM 1232 N N . ASP A 1 163 ? -3.985 -3.447 -2.769 1.00 94.56 163 ASP A N 1
ATOM 1233 C CA . ASP A 1 163 ? -4.697 -3.715 -4.024 1.00 94.56 163 ASP A CA 1
ATOM 1234 C C . ASP A 1 163 ? -4.527 -2.553 -5.039 1.00 94.56 163 ASP A C 1
ATOM 1236 O O . ASP A 1 163 ? -4.936 -2.652 -6.199 1.00 94.56 163 ASP A O 1
ATOM 1240 N N . ASN A 1 164 ? -3.941 -1.420 -4.625 1.00 95.62 164 ASN A N 1
ATOM 1241 C CA . ASN A 1 164 ? -3.689 -0.267 -5.484 1.00 95.62 164 ASN A CA 1
ATOM 1242 C C . ASN A 1 164 ? -2.387 -0.418 -6.293 1.00 95.62 164 ASN A C 1
ATOM 1244 O O . ASN A 1 164 ? -1.343 0.147 -5.966 1.00 95.62 164 ASN A O 1
ATOM 1248 N N . ASP A 1 165 ? -2.493 -1.071 -7.447 1.00 95.06 165 ASP A N 1
ATOM 1249 C CA . ASP A 1 165 ? -1.370 -1.310 -8.368 1.00 95.06 165 ASP A CA 1
ATOM 1250 C C . ASP A 1 165 ? -0.992 -0.100 -9.252 1.00 95.06 165 ASP A C 1
ATOM 1252 O O . ASP A 1 165 ? -0.229 -0.222 -10.219 1.00 95.06 165 ASP A O 1
ATOM 1256 N N . SER A 1 166 ? -1.527 1.094 -8.977 1.00 95.19 166 SER A N 1
ATOM 1257 C CA . SER A 1 166 ? -1.343 2.269 -9.848 1.00 95.19 166 SER A CA 1
ATOM 1258 C C . SER A 1 166 ? 0.126 2.665 -10.036 1.00 95.19 166 SER A C 1
ATOM 1260 O O . SER A 1 166 ? 0.547 2.980 -11.154 1.00 95.19 166 SER A O 1
ATOM 1262 N N . GLU A 1 167 ? 0.930 2.598 -8.973 1.00 93.75 167 GLU A N 1
ATOM 1263 C CA . GLU A 1 167 ? 2.362 2.894 -9.041 1.00 93.75 167 GLU A CA 1
ATOM 1264 C C . GLU A 1 167 ? 3.135 1.825 -9.819 1.00 93.75 167 GLU A C 1
ATOM 1266 O O . GLU A 1 167 ? 4.003 2.172 -10.625 1.00 93.75 167 GLU A O 1
ATOM 1271 N N . GLU A 1 168 ? 2.788 0.541 -9.672 1.00 96.06 168 GLU A N 1
ATOM 1272 C CA . GLU A 1 168 ? 3.386 -0.520 -10.488 1.00 96.06 168 GLU A CA 1
ATOM 1273 C C . GLU A 1 168 ? 3.070 -0.298 -11.972 1.00 96.06 168 GLU A C 1
ATOM 1275 O O . GLU A 1 168 ? 3.976 -0.307 -12.811 1.00 96.06 168 GLU A O 1
ATOM 1280 N N . ALA A 1 169 ? 1.808 -0.022 -12.310 1.00 96.88 169 ALA A N 1
ATOM 1281 C CA . ALA A 1 169 ? 1.387 0.251 -13.681 1.00 96.88 169 ALA A CA 1
ATOM 1282 C C . ALA A 1 169 ? 2.112 1.475 -14.276 1.00 96.88 169 ALA A C 1
ATOM 1284 O O . ALA A 1 169 ? 2.580 1.442 -15.426 1.00 96.88 169 ALA A O 1
ATOM 1285 N N . ARG A 1 170 ? 2.276 2.543 -13.484 1.00 97.88 170 ARG A N 1
ATOM 1286 C CA . ARG A 1 170 ? 3.028 3.748 -13.865 1.00 97.88 170 ARG A CA 1
ATOM 1287 C C . ARG A 1 170 ? 4.497 3.428 -14.138 1.00 97.88 170 ARG A C 1
ATOM 1289 O O . ARG A 1 170 ? 5.033 3.821 -15.179 1.00 97.88 170 ARG A O 1
ATOM 1296 N N . LEU A 1 171 ? 5.148 2.691 -13.238 1.00 98.00 171 LEU A N 1
ATOM 1297 C CA . LEU A 1 171 ? 6.546 2.281 -13.387 1.00 98.00 171 LEU A CA 1
ATOM 1298 C C . LEU A 1 171 ? 6.740 1.350 -14.588 1.00 98.00 171 LEU A C 1
ATOM 1300 O O . LEU A 1 171 ? 7.696 1.521 -15.347 1.00 98.00 171 LEU A O 1
ATOM 1304 N N . ARG A 1 172 ? 5.814 0.417 -14.817 1.00 98.38 172 ARG A N 1
ATOM 1305 C CA . AR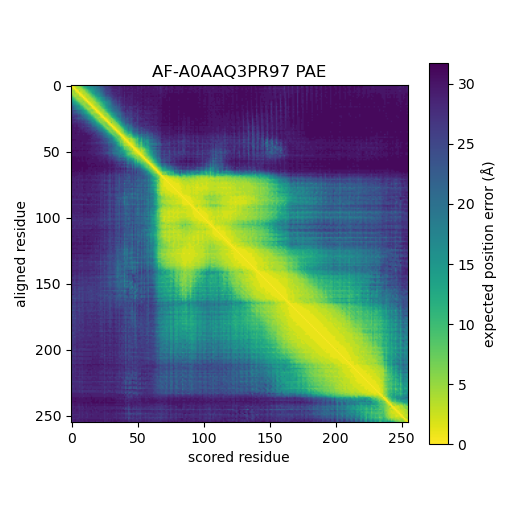G A 1 172 ? 5.832 -0.491 -15.968 1.00 98.38 172 ARG A CA 1
ATOM 1306 C C . ARG A 1 172 ? 5.750 0.273 -17.287 1.00 98.38 172 ARG A C 1
ATOM 1308 O O . ARG A 1 172 ? 6.547 0.017 -18.189 1.00 98.38 172 ARG A O 1
ATOM 1315 N N . THR A 1 173 ? 4.855 1.254 -17.371 1.00 98.44 173 THR A N 1
ATOM 1316 C CA . THR A 1 173 ? 4.714 2.131 -18.545 1.00 98.44 173 THR A CA 1
ATOM 1317 C C . THR A 1 173 ? 5.986 2.950 -18.782 1.00 98.44 173 THR A C 1
ATOM 1319 O O . THR A 1 173 ? 6.498 3.011 -19.902 1.00 98.44 173 THR A O 1
ATOM 1322 N N . SER A 1 174 ? 6.553 3.532 -17.719 1.00 98.50 174 SER A N 1
ATOM 1323 C CA . SER A 1 174 ? 7.821 4.272 -17.786 1.00 98.50 174 SER A CA 1
ATOM 1324 C C . SER A 1 174 ? 8.968 3.394 -18.299 1.00 98.50 174 SER A C 1
ATOM 1326 O O . SER A 1 174 ? 9.708 3.787 -19.204 1.00 98.50 174 SER A O 1
ATOM 1328 N N . ARG A 1 175 ? 9.074 2.162 -17.787 1.00 98.62 175 ARG A N 1
ATOM 1329 C CA . ARG A 1 175 ? 10.073 1.184 -18.226 1.00 98.62 175 ARG A CA 1
ATOM 1330 C C . ARG A 1 175 ? 9.927 0.846 -19.707 1.00 98.62 175 ARG A C 1
ATOM 1332 O O . ARG A 1 175 ? 10.921 0.896 -20.424 1.00 98.62 175 ARG A O 1
ATOM 1339 N N . GLN A 1 176 ? 8.712 0.570 -20.181 1.00 98.62 176 GLN A N 1
ATOM 1340 C CA . GLN A 1 176 ? 8.462 0.299 -21.602 1.00 98.62 176 GLN A CA 1
ATOM 1341 C C . GLN A 1 176 ? 8.882 1.475 -22.495 1.00 98.62 176 GLN A C 1
ATOM 1343 O O . GLN A 1 176 ? 9.526 1.271 -23.525 1.00 98.62 176 GLN A O 1
ATOM 1348 N N . ALA A 1 177 ? 8.586 2.712 -22.086 1.00 98.62 177 ALA A N 1
ATOM 1349 C CA . ALA A 1 177 ? 9.000 3.902 -22.825 1.00 98.62 177 ALA A CA 1
ATOM 1350 C C . ALA A 1 177 ? 10.531 4.062 -22.868 1.00 98.62 177 ALA A C 1
ATOM 1352 O O . ALA A 1 177 ? 11.088 4.458 -23.896 1.00 98.62 177 ALA A O 1
ATOM 1353 N N . LEU A 1 178 ? 11.225 3.750 -21.770 1.00 98.69 178 LEU A N 1
ATOM 1354 C CA . LEU A 1 178 ? 12.688 3.756 -21.720 1.00 98.69 178 LEU A CA 1
ATOM 1355 C C . LEU A 1 178 ? 13.300 2.645 -22.579 1.00 98.69 178 LEU A C 1
ATOM 1357 O O . LEU A 1 178 ? 14.259 2.911 -23.301 1.00 98.69 178 LEU A O 1
ATOM 1361 N N . ASP A 1 179 ? 12.735 1.439 -22.561 1.00 98.69 179 ASP A N 1
ATOM 1362 C CA . ASP A 1 179 ? 13.184 0.332 -23.408 1.00 98.69 179 ASP A CA 1
ATOM 1363 C C . ASP A 1 179 ? 13.023 0.671 -24.900 1.00 98.69 179 ASP A C 1
ATOM 1365 O O . ASP A 1 179 ? 13.952 0.452 -25.681 1.00 98.69 179 ASP A O 1
ATOM 1369 N N . ALA A 1 180 ? 11.909 1.301 -25.290 1.00 98.69 180 ALA A N 1
ATOM 1370 C CA . ALA A 1 180 ? 11.700 1.782 -26.657 1.00 98.69 180 ALA A CA 1
ATOM 1371 C C . ALA A 1 180 ? 12.731 2.852 -27.062 1.00 98.69 180 ALA A C 1
ATOM 1373 O O . ALA A 1 180 ? 13.312 2.790 -28.148 1.00 98.69 180 ALA A O 1
ATOM 1374 N N . LYS A 1 181 ? 13.018 3.817 -26.175 1.00 98.69 181 LYS A N 1
ATOM 1375 C CA . LYS A 1 181 ? 14.080 4.814 -26.405 1.00 98.69 181 LYS A CA 1
ATOM 1376 C C . LYS A 1 181 ? 15.453 4.159 -26.537 1.00 98.69 181 LYS A C 1
ATOM 1378 O O . LYS A 1 181 ? 16.217 4.550 -27.416 1.00 98.69 181 LYS A O 1
ATOM 1383 N N . ARG A 1 182 ? 15.757 3.161 -25.700 1.00 98.69 182 ARG A N 1
ATOM 1384 C CA . ARG A 1 182 ? 17.015 2.409 -25.768 1.00 98.69 182 ARG A CA 1
ATOM 1385 C C . ARG A 1 182 ? 17.163 1.732 -27.126 1.00 98.69 182 ARG A C 1
ATOM 1387 O O . ARG A 1 182 ? 18.201 1.908 -27.750 1.00 98.69 182 ARG A O 1
ATOM 1394 N N . MET A 1 183 ? 16.134 1.026 -27.600 1.00 98.69 183 MET A N 1
ATOM 1395 C CA . MET A 1 183 ? 16.160 0.371 -28.916 1.00 98.69 183 MET A CA 1
ATOM 1396 C C . MET A 1 183 ? 16.431 1.371 -30.044 1.00 98.69 183 MET A C 1
ATOM 1398 O O . MET A 1 183 ? 17.340 1.151 -30.839 1.00 98.69 183 MET A O 1
ATOM 1402 N N . LYS A 1 184 ? 15.735 2.515 -30.046 1.00 98.75 184 LYS A N 1
ATOM 1403 C CA . LYS A 1 184 ? 15.948 3.574 -31.044 1.00 98.75 184 LYS A CA 1
ATOM 1404 C C . LYS A 1 184 ? 17.387 4.102 -31.050 1.00 98.75 184 LYS A C 1
ATOM 1406 O O . LYS A 1 184 ? 17.965 4.311 -32.110 1.00 98.75 184 LYS A O 1
ATOM 1411 N N . ILE A 1 185 ? 17.972 4.328 -29.873 1.00 98.75 185 ILE A N 1
ATOM 1412 C CA . ILE A 1 185 ? 19.366 4.788 -29.763 1.00 98.75 185 ILE A CA 1
ATOM 1413 C C . ILE A 1 185 ? 20.328 3.708 -30.268 1.00 98.75 185 ILE A C 1
ATOM 1415 O O . ILE A 1 185 ? 21.284 4.023 -30.967 1.00 98.75 185 ILE A O 1
ATOM 1419 N N . THR A 1 186 ? 20.076 2.436 -29.951 1.00 98.75 186 THR A N 1
ATOM 1420 C CA . THR A 1 186 ? 20.895 1.321 -30.443 1.00 98.75 186 THR A CA 1
ATOM 1421 C C . THR A 1 186 ? 20.868 1.215 -31.969 1.00 98.75 186 THR A C 1
ATOM 1423 O O . THR A 1 186 ? 21.910 0.970 -32.573 1.00 98.75 186 THR A O 1
ATOM 1426 N N . GLU A 1 187 ? 19.711 1.412 -32.600 1.00 98.69 187 GLU A N 1
ATOM 1427 C CA . GLU A 1 187 ? 19.599 1.445 -34.065 1.00 98.69 187 GLU A CA 1
ATOM 1428 C C . GLU A 1 187 ? 20.382 2.611 -34.671 1.00 98.69 187 GLU A C 1
ATOM 1430 O O . GLU A 1 187 ? 21.125 2.418 -35.632 1.00 98.69 187 GLU A O 1
ATOM 1435 N N . GLU A 1 188 ? 20.279 3.801 -34.079 1.00 98.75 188 GLU A N 1
ATOM 1436 C CA . GLU A 1 188 ? 21.003 4.975 -34.567 1.00 98.75 188 GLU A CA 1
ATOM 1437 C C . GLU A 1 188 ? 22.523 4.818 -34.432 1.00 98.75 188 GLU A C 1
ATOM 1439 O O . GLU A 1 188 ? 23.261 5.198 -35.339 1.00 98.75 188 GLU A O 1
ATOM 1444 N N . ILE A 1 189 ? 23.002 4.199 -33.347 1.00 98.69 189 ILE A N 1
ATOM 1445 C CA . ILE A 1 189 ? 24.426 3.872 -33.185 1.00 98.69 189 ILE A CA 1
ATOM 1446 C C . ILE A 1 189 ? 24.894 2.953 -34.316 1.00 98.69 189 ILE A C 1
ATOM 1448 O O . ILE A 1 189 ? 25.881 3.272 -34.972 1.00 98.69 189 ILE A O 1
ATOM 1452 N N . LYS A 1 190 ? 24.162 1.868 -34.604 1.00 98.69 190 LYS A N 1
ATOM 1453 C CA . LYS A 1 190 ? 24.517 0.951 -35.702 1.00 98.69 190 LYS A CA 1
ATOM 1454 C C . LYS A 1 190 ? 24.568 1.667 -37.050 1.00 98.69 190 LYS A C 1
ATOM 1456 O O . LYS A 1 190 ? 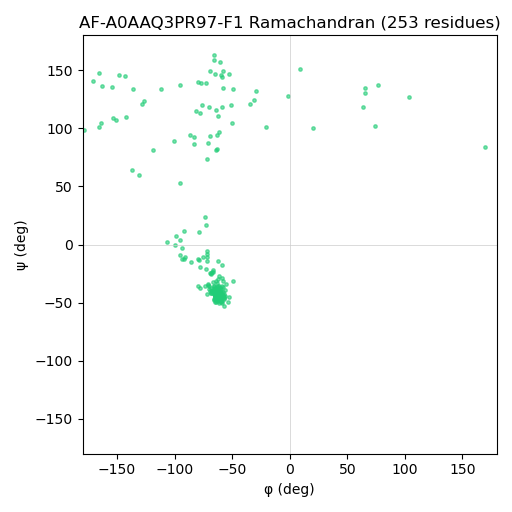25.522 1.498 -37.804 1.00 98.69 190 LYS A O 1
ATOM 1461 N N . ARG A 1 191 ? 23.576 2.518 -37.330 1.00 98.69 191 ARG A N 1
ATOM 1462 C CA . ARG A 1 191 ? 23.531 3.323 -38.559 1.00 98.69 191 ARG A CA 1
ATOM 1463 C C . ARG A 1 191 ? 24.769 4.217 -38.689 1.00 98.69 191 ARG A C 1
ATOM 1465 O O . ARG A 1 191 ? 25.350 4.319 -39.769 1.00 98.69 191 ARG A O 1
ATOM 1472 N N . LEU A 1 192 ? 25.170 4.870 -37.598 1.00 98.69 192 LEU A N 1
ATOM 1473 C CA . LEU A 1 192 ? 26.351 5.732 -37.572 1.00 98.69 192 LEU A CA 1
ATOM 1474 C C . LEU A 1 192 ? 27.656 4.938 -37.724 1.00 98.69 192 LEU A C 1
ATOM 1476 O O . LEU A 1 192 ? 28.564 5.402 -38.408 1.00 98.69 192 LEU A O 1
ATOM 1480 N N . GLU A 1 193 ? 27.754 3.742 -37.143 1.00 98.69 193 GLU A N 1
ATOM 1481 C CA . GLU A 1 193 ? 28.911 2.848 -37.305 1.00 98.69 193 GLU A CA 1
ATOM 1482 C C . GLU A 1 193 ? 29.086 2.389 -38.764 1.00 98.69 193 GLU A C 1
ATOM 1484 O O . GLU A 1 193 ? 30.203 2.390 -39.297 1.00 98.69 193 GLU A O 1
ATOM 1489 N N . GLU A 1 194 ? 27.986 2.054 -39.444 1.00 98.56 194 GLU A N 1
ATOM 1490 C CA . GLU A 1 194 ? 27.981 1.718 -40.874 1.00 98.56 194 GLU A CA 1
ATOM 1491 C C . GLU A 1 194 ? 28.413 2.914 -41.735 1.00 98.56 194 GLU A C 1
ATOM 1493 O O . GLU A 1 194 ? 29.248 2.787 -42.637 1.00 98.56 194 GLU A O 1
ATOM 1498 N N . GLU A 1 195 ? 27.885 4.101 -41.434 1.00 98.56 195 GLU A N 1
ATOM 1499 C CA . GLU A 1 195 ? 28.235 5.336 -42.131 1.00 98.56 195 GLU A CA 1
ATOM 1500 C C . GLU A 1 195 ? 29.716 5.699 -41.950 1.00 98.56 195 GLU A C 1
ATOM 1502 O O . GLU A 1 195 ? 30.392 6.038 -42.927 1.00 98.56 195 GLU A O 1
ATOM 1507 N N . LEU A 1 196 ? 30.243 5.559 -40.733 1.00 98.50 196 LEU A N 1
ATOM 1508 C CA . LEU A 1 196 ? 31.649 5.798 -40.420 1.00 98.50 196 LEU A CA 1
ATOM 1509 C C . LEU A 1 196 ? 32.562 4.807 -41.150 1.00 98.50 196 LEU A C 1
ATOM 1511 O O . LEU A 1 196 ? 33.581 5.212 -41.710 1.00 98.50 196 LEU A O 1
ATOM 1515 N N . SER A 1 197 ? 32.163 3.536 -41.233 1.00 98.44 197 SER A N 1
ATOM 1516 C CA . SER A 1 197 ? 32.886 2.513 -41.999 1.00 98.44 197 SER A CA 1
ATOM 1517 C C . SER A 1 197 ? 32.941 2.852 -43.493 1.00 98.44 197 SER A C 1
ATOM 1519 O O . SER A 1 197 ? 33.999 2.767 -44.120 1.00 98.44 197 SER A O 1
ATOM 1521 N N . ARG A 1 198 ? 31.818 3.309 -44.066 1.00 98.56 198 ARG A N 1
ATOM 1522 C CA . ARG A 1 198 ? 31.735 3.745 -45.468 1.00 98.56 198 ARG A CA 1
ATOM 1523 C C . ARG A 1 198 ? 32.638 4.946 -45.746 1.00 98.56 198 ARG A C 1
ATOM 1525 O O . ARG A 1 198 ? 33.368 4.946 -46.736 1.00 98.56 198 ARG A O 1
ATOM 1532 N N . VAL A 1 199 ? 32.588 5.968 -44.891 1.00 98.56 199 VAL A N 1
ATOM 1533 C CA . VAL A 1 199 ? 33.432 7.164 -45.035 1.00 98.56 199 VAL A CA 1
ATOM 1534 C C . VAL A 1 199 ? 34.909 6.799 -44.880 1.00 98.56 199 VAL A C 1
ATOM 1536 O O . VAL A 1 199 ? 35.722 7.239 -45.689 1.00 98.56 199 VAL A O 1
ATOM 1539 N N . GLY A 1 200 ? 35.255 5.937 -43.921 1.00 98.50 200 GLY A N 1
ATOM 1540 C CA . GLY A 1 200 ? 36.617 5.429 -43.749 1.00 98.50 200 GLY A CA 1
ATOM 1541 C C . GLY A 1 200 ? 37.150 4.731 -45.004 1.00 98.50 200 GLY A C 1
ATOM 1542 O O . GLY A 1 200 ? 38.256 5.030 -45.451 1.00 98.50 200 GLY A O 1
ATOM 1543 N N . ALA A 1 201 ? 36.346 3.870 -45.636 1.00 98.19 201 ALA A N 1
ATOM 1544 C CA . ALA A 1 201 ? 36.718 3.225 -46.897 1.00 98.19 201 ALA A CA 1
ATOM 1545 C C . ALA A 1 201 ? 36.919 4.235 -48.043 1.00 98.19 201 ALA A C 1
ATOM 1547 O O . ALA A 1 201 ? 37.857 4.102 -48.830 1.00 98.19 201 ALA A O 1
ATOM 1548 N N . ALA A 1 202 ? 36.073 5.268 -48.125 1.00 98.38 202 ALA A N 1
ATOM 1549 C CA . ALA A 1 202 ? 36.204 6.322 -49.129 1.00 98.38 202 ALA A CA 1
ATOM 1550 C C . ALA A 1 202 ? 37.471 7.171 -48.930 1.00 98.38 202 ALA A C 1
ATOM 1552 O O . ALA A 1 202 ? 38.128 7.527 -49.909 1.00 98.38 202 ALA A O 1
ATOM 1553 N N . ILE A 1 203 ? 37.840 7.464 -47.678 1.00 98.25 203 ILE A N 1
ATOM 1554 C CA . ILE A 1 203 ? 39.097 8.150 -47.348 1.00 98.25 203 ILE A CA 1
ATOM 1555 C C . ILE A 1 203 ? 40.286 7.307 -47.811 1.00 98.25 203 ILE A C 1
ATOM 1557 O O . ILE A 1 203 ? 41.107 7.808 -48.570 1.00 98.25 203 ILE A O 1
ATOM 1561 N N . LEU A 1 204 ? 40.328 6.015 -47.465 1.00 98.12 204 LEU A N 1
ATOM 1562 C CA . LEU A 1 204 ? 41.412 5.118 -47.890 1.00 98.12 204 LEU A CA 1
ATOM 1563 C C . LEU A 1 204 ? 41.548 5.037 -49.419 1.00 98.12 204 LEU A C 1
ATOM 1565 O O . LEU A 1 204 ? 42.660 5.049 -49.946 1.00 98.12 204 LEU A O 1
ATOM 1569 N N . ALA A 1 205 ? 40.427 4.979 -50.143 1.00 97.31 205 ALA A N 1
ATOM 1570 C CA . ALA A 1 205 ? 40.434 4.973 -51.604 1.00 97.31 205 ALA A CA 1
ATOM 1571 C C . ALA A 1 205 ? 40.971 6.293 -52.188 1.00 97.31 205 ALA A C 1
ATOM 1573 O O . ALA A 1 205 ? 41.769 6.275 -53.128 1.00 97.31 205 ALA A O 1
ATOM 1574 N N . ASN A 1 206 ? 40.569 7.433 -51.620 1.00 97.50 206 ASN A N 1
ATOM 1575 C CA . ASN A 1 206 ? 41.084 8.740 -52.021 1.00 97.50 206 ASN A CA 1
ATOM 1576 C C . ASN A 1 206 ? 42.577 8.884 -51.710 1.00 97.50 206 ASN A C 1
ATOM 1578 O O . ASN A 1 206 ? 43.322 9.340 -52.574 1.00 97.50 206 ASN A O 1
ATOM 1582 N N . ASP A 1 207 ? 43.029 8.447 -50.535 1.00 97.81 207 ASP A N 1
ATOM 1583 C CA . 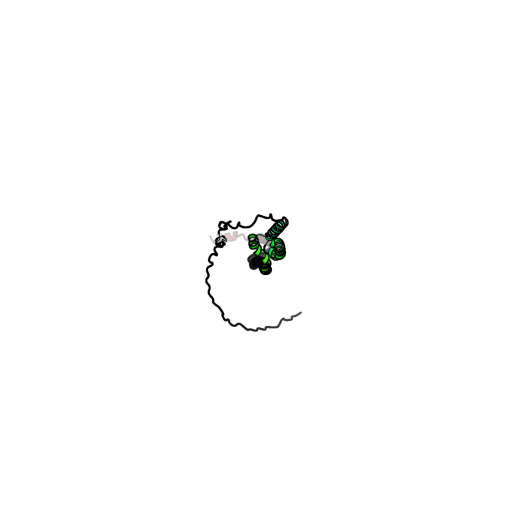ASP A 1 207 ? 44.440 8.475 -50.145 1.00 97.81 207 ASP A CA 1
ATOM 1584 C C . ASP A 1 207 ? 45.296 7.644 -51.108 1.00 97.81 207 ASP A C 1
ATOM 1586 O O . ASP A 1 207 ? 46.349 8.103 -51.559 1.00 97.81 207 ASP A O 1
ATOM 1590 N N . ALA A 1 208 ? 44.820 6.458 -51.503 1.00 96.19 208 ALA A N 1
ATOM 1591 C CA . ALA A 1 208 ? 45.469 5.651 -52.533 1.00 96.19 208 ALA A CA 1
ATOM 1592 C C . ALA A 1 208 ? 45.525 6.389 -53.885 1.00 96.19 208 ALA A C 1
ATOM 1594 O O . ALA A 1 208 ? 46.566 6.411 -54.543 1.00 96.19 208 ALA A O 1
ATOM 1595 N N . GLY A 1 209 ? 44.438 7.055 -54.288 1.00 95.38 209 GLY A N 1
ATOM 1596 C CA . GLY A 1 209 ? 44.408 7.886 -55.495 1.00 95.38 209 GLY A CA 1
ATOM 1597 C C . GLY A 1 209 ? 45.413 9.044 -55.452 1.00 95.38 209 GLY A C 1
ATOM 1598 O O . GLY A 1 209 ? 46.107 9.300 -56.438 1.00 95.38 209 GLY A O 1
ATOM 1599 N N . VAL A 1 210 ? 45.541 9.707 -54.299 1.00 96.06 210 VAL A N 1
ATOM 1600 C CA . VAL A 1 210 ? 46.522 10.775 -54.064 1.00 96.06 210 VAL A CA 1
ATOM 1601 C C . VAL A 1 210 ? 47.951 10.234 -54.144 1.00 96.06 210 VAL A C 1
ATOM 1603 O O . VAL A 1 210 ? 48.794 10.871 -54.775 1.00 96.06 210 VAL A O 1
ATOM 1606 N N . GLN A 1 211 ? 48.228 9.050 -53.589 1.00 95.19 211 GLN A N 1
ATOM 1607 C CA . GLN A 1 211 ? 49.550 8.413 -53.680 1.00 95.19 211 GLN A CA 1
ATOM 1608 C C . GLN A 1 211 ? 49.951 8.062 -55.120 1.00 95.19 211 GLN A C 1
ATOM 1610 O O . GLN A 1 211 ? 51.125 8.164 -55.458 1.00 95.19 211 GLN A O 1
ATOM 1615 N N . MET A 1 212 ? 48.995 7.708 -55.985 1.00 95.12 212 MET A N 1
ATOM 1616 C CA . MET A 1 212 ? 49.253 7.396 -57.401 1.00 95.12 212 MET A CA 1
ATOM 1617 C C . MET A 1 212 ? 49.411 8.647 -58.289 1.00 95.12 212 MET A C 1
ATOM 1619 O O . MET A 1 212 ? 49.826 8.556 -59.449 1.00 95.12 212 MET A O 1
ATOM 1623 N N . LEU A 1 213 ? 49.064 9.834 -57.782 1.00 96.06 213 LEU A N 1
ATOM 1624 C CA . LEU A 1 213 ? 49.059 11.080 -58.551 1.00 96.06 213 LEU A CA 1
ATOM 1625 C C . LEU A 1 213 ? 50.454 11.523 -59.053 1.00 96.06 213 LEU A C 1
ATOM 1627 O O . LEU A 1 213 ? 50.531 11.966 -60.204 1.00 96.06 213 LEU A O 1
ATOM 1631 N N . PRO A 1 214 ? 51.557 11.417 -58.278 1.00 96.12 214 PRO A N 1
ATOM 1632 C CA . PRO A 1 214 ? 52.900 11.777 -58.738 1.00 96.12 214 PRO A CA 1
ATOM 1633 C C . PRO A 1 214 ? 53.361 10.942 -59.936 1.00 96.12 214 PRO A C 1
ATOM 1635 O O . PRO A 1 214 ? 53.801 11.513 -60.936 1.00 96.12 214 PRO A O 1
ATOM 1638 N N . ASP A 1 215 ? 53.179 9.622 -59.876 1.00 95.69 215 ASP A N 1
ATOM 1639 C CA . ASP A 1 215 ? 53.547 8.700 -60.955 1.00 95.69 215 ASP A CA 1
ATOM 1640 C C . ASP A 1 215 ? 52.733 8.984 -62.219 1.00 95.69 215 ASP A C 1
ATOM 1642 O O . ASP A 1 215 ? 53.280 9.096 -63.321 1.00 95.69 215 ASP A O 1
ATOM 1646 N N . ASN A 1 216 ? 51.423 9.202 -62.065 1.00 94.88 216 ASN A N 1
ATOM 1647 C CA . ASN A 1 216 ? 50.548 9.594 -63.167 1.00 94.88 216 ASN A CA 1
ATOM 1648 C C . ASN A 1 216 ? 50.974 10.934 -63.786 1.00 94.88 216 ASN A C 1
ATOM 1650 O O . ASN A 1 216 ? 51.045 11.058 -65.012 1.00 94.88 216 ASN A O 1
ATOM 1654 N N . LYS A 1 217 ? 51.320 11.930 -62.961 1.00 96.19 217 LYS A N 1
ATOM 1655 C CA . LYS A 1 217 ? 51.824 13.233 -63.419 1.00 96.19 217 LYS A CA 1
ATOM 1656 C C . LYS A 1 217 ? 53.154 13.089 -64.162 1.00 96.19 217 LYS A C 1
ATOM 1658 O O . LYS A 1 217 ? 53.344 13.729 -65.197 1.00 96.19 217 LYS A O 1
ATOM 1663 N N . GLN A 1 218 ? 54.060 12.242 -63.679 1.00 96.31 218 GLN A N 1
ATOM 1664 C CA . GLN A 1 218 ? 55.332 11.954 -64.341 1.00 96.31 218 GLN A CA 1
ATOM 1665 C C . GLN A 1 218 ? 55.121 11.249 -65.687 1.00 96.31 218 GLN A C 1
ATOM 1667 O O . GLN A 1 218 ? 55.715 11.646 -66.696 1.00 96.31 218 GLN A O 1
ATOM 1672 N N . LYS A 1 219 ? 54.230 10.256 -65.742 1.00 96.12 219 LYS A N 1
ATOM 1673 C CA . LYS A 1 219 ? 53.850 9.560 -66.978 1.00 96.12 219 LYS A CA 1
ATOM 1674 C C . LYS A 1 219 ? 53.231 10.516 -68.002 1.00 96.12 219 LYS A C 1
ATOM 1676 O O . LYS A 1 219 ? 53.604 10.496 -69.173 1.00 96.12 219 LYS A O 1
ATOM 1681 N N . LEU A 1 220 ? 52.346 11.412 -67.569 1.00 96.06 220 LEU A N 1
ATOM 1682 C CA . LEU A 1 220 ? 51.759 12.417 -68.454 1.00 96.06 220 LEU A CA 1
ATOM 1683 C C . LEU A 1 220 ? 52.809 13.430 -68.937 1.00 96.06 220 LEU A C 1
ATOM 1685 O O . LEU A 1 220 ? 52.849 13.761 -70.120 1.00 96.06 220 LEU A O 1
ATOM 1689 N N . SER A 1 221 ? 53.7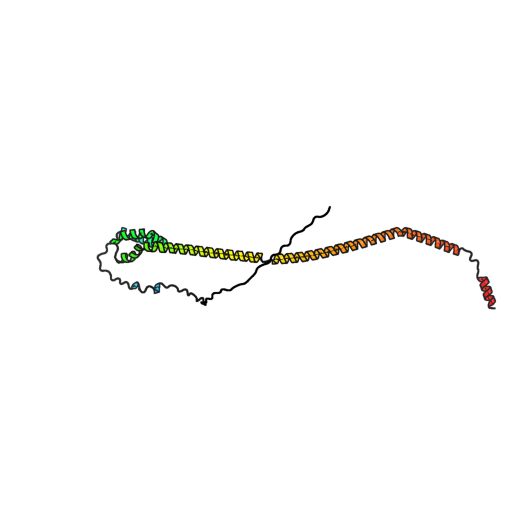05 13.882 -68.053 1.00 97.12 221 SER A N 1
ATOM 1690 C CA . SER A 1 221 ? 54.790 14.810 -68.400 1.00 97.12 221 SER A CA 1
ATOM 1691 C C . SER A 1 221 ? 55.753 14.219 -69.431 1.00 97.12 221 SER A C 1
ATOM 1693 O O . SER A 1 221 ? 56.134 14.901 -70.382 1.00 97.12 221 SER A O 1
ATOM 1695 N N . THR A 1 222 ? 56.133 12.950 -69.272 1.00 96.56 222 THR A N 1
ATOM 1696 C CA . THR A 1 222 ? 56.992 12.248 -70.238 1.00 96.56 222 THR A CA 1
ATOM 1697 C C . THR A 1 222 ? 56.288 12.074 -71.580 1.00 96.56 222 THR A C 1
ATOM 1699 O O . THR A 1 222 ? 56.859 12.447 -72.602 1.00 96.56 222 THR A O 1
ATOM 1702 N N . SER A 1 223 ? 55.026 11.633 -71.586 1.00 95.94 223 SER A N 1
ATOM 1703 C CA . SER A 1 223 ? 54.219 11.540 -72.809 1.00 95.94 223 SER A CA 1
ATOM 1704 C C . SER A 1 223 ? 54.106 12.887 -73.533 1.00 95.94 223 SER A C 1
ATOM 1706 O O . SER A 1 223 ? 54.253 12.951 -74.754 1.00 95.94 223 SER A O 1
ATOM 1708 N N . LEU A 1 224 ? 53.898 13.980 -72.791 1.00 96.69 224 LEU A N 1
ATOM 1709 C CA . LEU A 1 224 ? 53.834 15.329 -73.351 1.00 96.69 224 LEU A CA 1
ATOM 1710 C C . LEU A 1 224 ? 55.176 15.756 -73.959 1.00 96.69 224 LEU A C 1
ATOM 1712 O O . LEU A 1 224 ? 55.201 16.257 -75.081 1.00 96.69 224 LEU A O 1
ATOM 1716 N N . LYS A 1 225 ? 56.297 15.528 -73.260 1.00 96.50 225 LYS A N 1
ATOM 1717 C CA . LYS A 1 225 ? 57.644 15.821 -73.783 1.00 96.50 225 LYS A CA 1
ATOM 1718 C C . LYS A 1 225 ? 57.911 15.076 -75.089 1.00 96.50 225 LYS A C 1
ATOM 1720 O O . LYS A 1 225 ? 58.380 15.694 -76.041 1.00 96.50 225 LYS A O 1
ATOM 1725 N N . THR A 1 226 ? 57.567 13.790 -75.150 1.00 96.62 226 THR A N 1
ATOM 1726 C CA . THR A 1 226 ? 57.690 12.976 -76.366 1.00 96.62 226 THR A CA 1
ATOM 1727 C C . THR A 1 226 ? 56.835 13.535 -77.501 1.00 96.62 226 THR A C 1
ATOM 1729 O O . THR A 1 226 ? 57.325 13.699 -78.615 1.00 96.62 226 THR A O 1
ATOM 1732 N N . SER A 1 227 ? 55.579 13.899 -77.222 1.00 95.38 227 SER A N 1
ATOM 1733 C CA . SER A 1 227 ? 54.697 14.507 -78.224 1.00 95.38 227 SER A CA 1
ATOM 1734 C C . SER A 1 227 ? 55.251 15.833 -78.752 1.00 95.38 227 SER A C 1
ATOM 1736 O O . SER A 1 227 ? 55.230 16.070 -79.955 1.00 95.38 227 SER A O 1
ATOM 1738 N N . ILE A 1 228 ? 55.779 16.693 -77.875 1.00 95.44 228 ILE A N 1
ATOM 1739 C CA . ILE A 1 228 ? 56.389 17.971 -78.268 1.00 95.44 228 ILE A CA 1
ATOM 1740 C C . ILE A 1 228 ? 57.636 17.739 -79.127 1.00 95.44 228 ILE A C 1
ATOM 1742 O O . ILE A 1 228 ? 57.817 18.425 -80.130 1.00 95.44 228 ILE A O 1
ATOM 1746 N N . ALA A 1 229 ? 58.494 16.783 -78.757 1.00 93.69 229 ALA A N 1
ATOM 1747 C CA . ALA A 1 229 ? 59.676 16.439 -79.544 1.00 93.69 229 ALA A CA 1
ATOM 1748 C C . ALA A 1 229 ? 59.289 15.976 -80.957 1.00 93.69 229 ALA A C 1
ATOM 1750 O O . ALA A 1 229 ? 59.841 16.486 -81.928 1.00 93.69 229 ALA A O 1
ATOM 1751 N N . ARG A 1 230 ? 58.271 15.113 -81.071 1.00 93.69 230 ARG A N 1
ATOM 1752 C CA . ARG A 1 230 ? 57.725 14.663 -82.359 1.00 93.69 230 ARG A CA 1
ATOM 1753 C C . ARG A 1 230 ? 57.189 15.819 -83.208 1.00 93.69 230 ARG A C 1
ATOM 1755 O O . ARG A 1 230 ? 57.449 15.862 -84.402 1.00 93.69 230 ARG A O 1
ATOM 1762 N N . ILE A 1 231 ? 56.458 16.765 -82.610 1.00 92.12 231 ILE A N 1
ATOM 1763 C CA . ILE A 1 231 ? 55.968 17.957 -83.327 1.00 92.12 231 ILE A CA 1
ATOM 1764 C C . ILE A 1 231 ? 57.143 18.791 -83.853 1.00 92.12 231 ILE A C 1
ATOM 1766 O O . ILE A 1 231 ? 57.105 19.241 -84.994 1.00 92.12 231 ILE A O 1
ATOM 1770 N N . ARG A 1 232 ? 58.199 18.984 -83.052 1.00 90.44 232 ARG A N 1
ATOM 1771 C CA . ARG A 1 232 ? 59.392 19.725 -83.494 1.00 90.44 232 ARG A CA 1
ATOM 1772 C C . ARG A 1 232 ? 60.108 19.027 -84.640 1.00 90.44 232 ARG A C 1
ATOM 1774 O O . ARG A 1 232 ? 60.475 19.707 -85.585 1.00 90.44 232 ARG A O 1
ATOM 1781 N N . GLU A 1 233 ? 60.267 17.708 -84.564 1.00 90.38 233 GLU A N 1
ATOM 1782 C CA . GLU A 1 233 ? 60.876 16.907 -85.629 1.00 90.38 233 GLU A CA 1
ATOM 1783 C C . GLU A 1 233 ? 60.107 17.057 -86.946 1.00 90.38 233 GLU A C 1
ATOM 1785 O O . GLU A 1 233 ? 60.706 17.397 -87.966 1.00 90.38 233 GLU A O 1
ATOM 1790 N N . LEU A 1 234 ? 58.775 16.918 -86.901 1.00 86.81 234 LEU A N 1
ATOM 1791 C CA . LEU A 1 234 ? 57.901 17.155 -88.055 1.00 86.81 234 LEU A CA 1
ATOM 1792 C C . LEU A 1 234 ? 58.036 18.584 -88.605 1.00 86.81 234 LEU A C 1
ATOM 1794 O O . LEU A 1 234 ? 58.000 18.770 -89.814 1.00 86.81 234 LEU A O 1
ATOM 1798 N N . ASN A 1 235 ? 58.235 19.579 -87.737 1.00 81.62 235 ASN A N 1
ATOM 1799 C CA . ASN A 1 235 ? 58.405 20.978 -88.136 1.00 81.62 235 ASN A CA 1
ATOM 1800 C C . ASN A 1 235 ? 59.813 21.309 -88.679 1.00 81.62 235 ASN A C 1
ATOM 1802 O O . ASN A 1 235 ? 59.990 22.329 -89.333 1.00 81.62 235 ASN A O 1
ATOM 1806 N N . THR A 1 236 ? 60.826 20.483 -88.392 1.00 76.81 236 THR A N 1
ATOM 1807 C CA . THR A 1 236 ? 62.195 20.610 -88.939 1.00 76.81 236 THR A CA 1
ATOM 1808 C C . THR A 1 236 ? 62.442 19.753 -90.178 1.00 76.81 236 THR A C 1
ATOM 1810 O O . THR A 1 236 ? 63.493 19.882 -90.805 1.00 76.81 236 THR A O 1
ATOM 1813 N N . GLY A 1 237 ? 61.504 18.867 -90.527 1.00 66.00 237 GLY A N 1
ATOM 1814 C CA . GLY A 1 237 ? 61.545 18.136 -91.786 1.00 66.00 237 GLY A CA 1
ATOM 1815 C C . GLY A 1 237 ? 61.547 19.114 -92.966 1.00 66.00 237 GLY A C 1
ATOM 1816 O O . GLY A 1 237 ? 60.911 20.166 -92.882 1.00 66.00 237 GLY A O 1
ATOM 1817 N N . PRO A 1 238 ? 62.266 18.815 -94.060 1.00 55.75 238 PRO A N 1
ATOM 1818 C CA . PRO A 1 238 ? 62.272 19.688 -95.219 1.00 55.75 238 PRO A CA 1
ATOM 1819 C C . PRO A 1 238 ? 60.851 19.762 -95.782 1.00 55.75 238 PRO A C 1
ATOM 1821 O O . PRO A 1 238 ? 60.359 18.794 -96.359 1.00 55.75 238 PRO A O 1
ATOM 1824 N N . PHE A 1 239 ? 60.198 20.916 -95.646 1.00 58.09 239 PHE A N 1
ATOM 1825 C CA . PHE A 1 239 ? 59.075 21.267 -96.507 1.00 58.09 239 PHE A CA 1
ATOM 1826 C C . PHE A 1 239 ? 59.664 21.588 -97.889 1.00 58.09 239 PHE A C 1
ATOM 1828 O O . PHE A 1 239 ? 59.878 22.741 -98.252 1.00 58.09 239 PHE A O 1
ATOM 1835 N N . VAL A 1 240 ? 60.087 20.546 -98.611 1.00 57.38 240 VAL A N 1
ATOM 1836 C CA . VAL A 1 240 ? 60.514 20.656 -100.008 1.00 57.38 240 VAL A CA 1
ATOM 1837 C C . VAL A 1 240 ? 59.255 20.516 -100.840 1.00 57.38 240 VAL A C 1
ATOM 1839 O O . VAL A 1 240 ? 58.769 19.422 -101.102 1.00 57.38 240 VAL A O 1
ATOM 1842 N N . GLY A 1 241 ? 58.713 21.677 -101.162 1.00 59.59 241 GLY A N 1
ATOM 1843 C CA . GLY A 1 241 ? 57.482 21.878 -101.900 1.00 59.59 241 GLY A CA 1
ATOM 1844 C C . GLY A 1 241 ? 57.159 23.352 -101.770 1.00 59.59 241 GLY A C 1
ATOM 1845 O O . GLY A 1 241 ? 56.499 23.770 -100.830 1.00 59.59 241 GLY A O 1
ATOM 1846 N N . SER A 1 242 ? 57.757 24.173 -102.627 1.00 68.50 242 SER A N 1
ATOM 1847 C CA . SER A 1 242 ? 57.145 25.465 -102.898 1.00 68.50 242 SER A CA 1
ATOM 1848 C C . SER A 1 242 ? 55.987 25.137 -103.824 1.00 68.50 242 SER A C 1
ATOM 1850 O O . SER A 1 242 ? 56.226 24.558 -104.879 1.00 68.50 242 SER A O 1
ATOM 1852 N N . ASP A 1 243 ? 54.763 25.457 -103.417 1.00 75.75 243 ASP A N 1
ATOM 1853 C CA . ASP A 1 243 ? 53.585 25.270 -104.270 1.00 75.75 243 ASP A CA 1
ATOM 1854 C C . ASP A 1 243 ? 53.576 26.295 -105.423 1.00 75.75 243 ASP A C 1
ATOM 1856 O O . ASP A 1 243 ? 52.743 26.227 -106.311 1.00 75.75 243 ASP A O 1
ATOM 1860 N N . GLU A 1 244 ? 54.514 27.248 -105.433 1.00 75.38 244 GLU A N 1
ATOM 1861 C CA . GLU A 1 244 ? 54.660 28.316 -106.429 1.00 75.38 244 GLU A CA 1
ATOM 1862 C C . GLU A 1 244 ? 54.738 27.817 -107.890 1.00 75.38 244 GLU A C 1
ATOM 1864 O O . GLU A 1 244 ? 53.991 28.330 -108.721 1.00 75.38 244 GLU A O 1
ATOM 1869 N N . PRO A 1 245 ? 55.580 26.825 -108.258 1.00 71.19 245 PRO A N 1
ATOM 1870 C CA . PRO A 1 245 ? 55.551 26.221 -109.592 1.00 71.19 245 PRO A CA 1
ATOM 1871 C C . PRO A 1 245 ? 54.218 25.543 -109.929 1.00 71.19 245 PRO A C 1
ATOM 1873 O O . PRO A 1 245 ? 53.782 25.618 -111.075 1.00 71.19 245 PRO A O 1
ATOM 1876 N N . ASP A 1 246 ? 53.554 24.915 -108.960 1.00 76.44 246 ASP A N 1
ATOM 1877 C CA . ASP A 1 246 ? 52.268 24.252 -109.194 1.00 76.44 246 ASP A CA 1
ATOM 1878 C C . ASP A 1 246 ? 51.137 25.285 -109.357 1.00 76.44 246 ASP A C 1
ATOM 1880 O O . ASP A 1 246 ? 50.283 25.126 -110.230 1.00 76.44 246 ASP A O 1
ATOM 1884 N N . TRP A 1 247 ? 51.184 26.400 -108.616 1.00 77.12 247 TRP A N 1
ATOM 1885 C CA . TRP A 1 247 ? 50.313 27.560 -108.823 1.00 77.12 247 TRP A CA 1
ATOM 1886 C C . TRP A 1 247 ? 50.522 28.188 -110.203 1.00 77.12 247 TRP A C 1
ATOM 1888 O O . TRP A 1 247 ? 49.545 28.474 -110.885 1.00 77.12 247 TRP A O 1
ATOM 1898 N N . GLN A 1 248 ? 51.770 28.325 -110.668 1.00 77.50 248 GLN A N 1
ATOM 1899 C CA . GLN A 1 248 ? 52.054 28.824 -112.019 1.00 77.50 248 GLN A CA 1
ATOM 1900 C C . GLN A 1 248 ? 51.507 27.902 -113.114 1.00 77.50 248 GLN A C 1
ATOM 1902 O O . GLN A 1 248 ? 51.029 28.393 -114.132 1.00 77.50 248 GLN A O 1
ATOM 1907 N N . ILE A 1 249 ? 51.545 26.579 -112.926 1.00 77.19 249 ILE A N 1
ATOM 1908 C CA . ILE A 1 249 ? 50.955 25.620 -113.874 1.00 77.19 249 ILE A CA 1
ATOM 1909 C C . ILE A 1 249 ? 49.428 25.749 -113.911 1.00 77.19 249 ILE A C 1
ATOM 1911 O O . ILE A 1 249 ? 48.849 25.675 -114.993 1.00 77.19 249 ILE A O 1
ATOM 1915 N N . ILE A 1 250 ? 48.784 25.947 -112.758 1.00 72.88 250 ILE A N 1
ATOM 1916 C CA . ILE A 1 250 ? 47.332 26.153 -112.677 1.00 72.88 250 ILE A CA 1
ATOM 1917 C C . ILE A 1 250 ? 46.939 27.466 -113.366 1.00 72.88 250 ILE A C 1
ATOM 1919 O O . ILE A 1 250 ? 46.061 27.443 -114.222 1.00 72.88 250 ILE A O 1
ATOM 1923 N N . ASP A 1 251 ? 47.633 28.570 -113.080 1.00 79.31 251 ASP A N 1
ATOM 1924 C CA . ASP A 1 251 ? 47.368 29.862 -113.730 1.00 79.31 251 ASP A CA 1
ATOM 1925 C C . ASP A 1 251 ? 47.610 29.804 -115.249 1.00 79.31 251 ASP A C 1
ATOM 1927 O O . ASP A 1 251 ? 46.863 30.394 -116.023 1.00 79.31 251 ASP A O 1
ATOM 1931 N N . SER A 1 252 ? 48.608 29.036 -115.701 1.00 72.69 252 SER A N 1
ATOM 1932 C CA . SER A 1 252 ? 48.886 28.835 -117.134 1.00 72.69 252 SER A CA 1
ATOM 1933 C C . SER A 1 252 ? 47.857 27.948 -117.847 1.00 72.69 252 SER A C 1
ATOM 1935 O O . SER A 1 252 ? 47.880 27.862 -119.072 1.00 72.69 252 SER A O 1
ATOM 1937 N N . ALA A 1 253 ? 47.015 27.220 -117.110 1.00 66.69 253 ALA A N 1
ATOM 1938 C CA . ALA A 1 253 ? 45.970 26.366 -117.672 1.00 66.69 253 ALA A CA 1
ATOM 1939 C C . ALA A 1 253 ? 44.628 27.104 -117.850 1.00 66.69 253 ALA A C 1
ATOM 1941 O O . ALA A 1 253 ? 43.736 26.565 -118.509 1.00 66.69 253 ALA A O 1
ATOM 1942 N N . ASP A 1 254 ? 44.505 28.310 -117.284 1.00 59.75 254 ASP A N 1
ATOM 1943 C CA . ASP A 1 254 ? 43.333 29.189 -117.382 1.00 59.75 254 ASP A CA 1
ATOM 1944 C C . ASP A 1 254 ? 43.494 30.322 -118.438 1.00 59.75 254 ASP A C 1
ATOM 1946 O O . ASP A 1 254 ? 42.548 31.090 -118.644 1.00 59.75 254 ASP A O 1
ATOM 1950 N N . GLU A 1 255 ? 44.638 30.412 -119.143 1.00 53.09 255 GLU A N 1
ATOM 1951 C CA . GLU A 1 255 ? 44.846 31.214 -120.380 1.00 53.09 255 GLU A CA 1
ATOM 1952 C C . GLU A 1 255 ? 44.596 30.402 -121.666 1.00 53.09 255 GLU A C 1
ATOM 1954 O O . GLU A 1 255 ? 43.977 30.966 -122.604 1.00 53.09 255 GLU A O 1
#

InterPro domains:
  IPR010811 Domain of unknown function DUF1409 [PF07197] (81-125)

Organism: NCBI:txid547442

Mean predicted aligned error: 19.38 Å

pLDDT: mean 79.48, std 21.37, range [34.31, 98.75]